Protein AF-A0A3A8Q9Z8-F1 (afdb_monomer_lite)

pLDDT: mean 90.7, std 16.86, range [32.66, 98.94]

Organism: NCBI:txid2316731

Radius of gyration: 25.06 Å; chains: 1; bounding box: 58×102×67 Å

Foldseek 3Di:
DDDDDDDDDDDDDDDDDPDDPDDDPPPLPPAQLLVLQVVLQVLLVVQPFPDRFAEEEELVQCCLPPRPHDQQVSCVVSPHAYEYDDDEDLVSLLSVVQSVHQEYEYLALVSNLVSQQQDDNPPPVHGNPQADPVSAGNNVRHQYEYALQNVLQFQGVFLQSVQNNVVSRGQEYEFEWDAALVLFTWTDQAQWDQQQFKQFLVRHGDPGIGGRNDHDLVRQQNTMFGGHDDPVRPNYHSDVVSRVLLVVLCVVVVRSDSRRTGTPLSSCVSCVVPNHAYEYEYDDHVNPHAGDQSNLVNVLCSCVVVVNLVRYAYEYCHPVSSSSNSNPPSSHHYYHYHHDRGDPVSD

Structure (mmCIF, N/CA/C/O backbone):
data_AF-A0A3A8Q9Z8-F1
#
_entry.id   AF-A0A3A8Q9Z8-F1
#
loop_
_atom_site.group_PDB
_atom_site.id
_atom_site.type_symbol
_atom_site.label_atom_id
_atom_site.label_alt_id
_atom_site.label_comp_id
_atom_site.label_asym_id
_atom_site.label_entity_id
_atom_site.label_seq_id
_atom_site.pdbx_PDB_ins_code
_atom_site.Cartn_x
_atom_site.Cartn_y
_atom_site.Cartn_z
_atom_site.occupancy
_atom_site.B_iso_or_equiv
_atom_site.auth_seq_id
_atom_site.auth_comp_id
_atom_site.auth_asym_id
_atom_site.auth_atom_id
_atom_site.pdbx_PDB_model_num
ATOM 1 N N . MET A 1 1 ? 31.561 -76.227 -46.585 1.00 34.59 1 MET A N 1
ATOM 2 C CA . MET A 1 1 ? 32.940 -75.919 -46.148 1.00 34.59 1 MET A CA 1
ATOM 3 C C . MET A 1 1 ? 33.360 -74.616 -46.814 1.00 34.59 1 MET A C 1
ATOM 5 O O . MET A 1 1 ? 33.104 -74.538 -48.011 1.00 34.59 1 MET A O 1
ATOM 9 N N . PRO A 1 2 ? 34.013 -73.646 -46.146 1.00 50.47 2 PRO A N 1
ATOM 10 C CA . PRO A 1 2 ? 34.139 -73.340 -44.701 1.00 50.47 2 PRO A CA 1
ATOM 11 C C . PRO A 1 2 ? 33.425 -71.991 -44.359 1.00 50.47 2 PRO A C 1
ATOM 13 O O . PRO A 1 2 ? 33.335 -71.120 -45.211 1.00 50.47 2 PRO A O 1
ATOM 16 N N . SER A 1 3 ? 32.654 -71.818 -43.276 1.00 34.78 3 SER A N 1
ATOM 17 C CA . SER A 1 3 ? 32.981 -71.623 -41.840 1.00 34.78 3 SER A CA 1
ATOM 18 C C . SER A 1 3 ? 33.618 -70.265 -41.455 1.00 34.78 3 SER A C 1
ATOM 20 O O . SER A 1 3 ? 34.825 -70.139 -41.602 1.00 34.78 3 SER A O 1
ATOM 22 N N . ALA A 1 4 ? 32.783 -69.360 -40.895 1.00 39.12 4 ALA A N 1
ATOM 23 C CA . ALA A 1 4 ? 32.952 -68.469 -39.709 1.00 39.12 4 ALA A CA 1
ATOM 24 C C . ALA A 1 4 ? 34.221 -67.562 -39.569 1.00 39.12 4 ALA A C 1
ATOM 26 O O . ALA A 1 4 ? 35.226 -67.858 -40.200 1.00 39.12 4 ALA A O 1
ATOM 27 N N . PRO A 1 5 ? 34.253 -66.502 -38.711 1.00 50.44 5 PRO A N 1
ATOM 28 C CA . PRO A 1 5 ? 33.322 -66.180 -37.620 1.00 50.44 5 PRO A CA 1
ATOM 29 C C . PRO A 1 5 ? 32.893 -64.701 -37.453 1.00 50.44 5 PRO A C 1
ATOM 31 O O . PRO A 1 5 ? 33.468 -63.757 -37.983 1.00 50.44 5 PRO A O 1
ATOM 34 N N . PHE A 1 6 ? 31.859 -64.546 -36.623 1.00 44.38 6 PHE A N 1
ATOM 35 C CA . PHE A 1 6 ? 31.464 -63.333 -35.907 1.00 44.38 6 PHE A CA 1
ATOM 36 C C . PHE A 1 6 ? 32.635 -62.739 -35.105 1.00 44.38 6 PHE A C 1
ATOM 38 O O . PHE A 1 6 ? 33.352 -63.463 -34.414 1.00 44.38 6 PHE A O 1
ATOM 45 N N . THR A 1 7 ? 32.768 -61.413 -35.093 1.00 38.81 7 THR A N 1
ATOM 46 C CA . THR A 1 7 ? 33.535 -60.697 -34.064 1.00 38.81 7 THR A CA 1
ATOM 47 C C . THR A 1 7 ? 32.728 -59.484 -33.619 1.00 38.81 7 THR A C 1
ATOM 49 O O . THR A 1 7 ? 32.513 -58.547 -34.382 1.00 38.81 7 THR A O 1
ATOM 52 N N . ALA A 1 8 ? 32.228 -59.542 -32.386 1.00 36.62 8 ALA A N 1
ATOM 53 C CA . ALA A 1 8 ? 31.610 -58.418 -31.703 1.00 36.62 8 ALA A CA 1
ATOM 54 C C . ALA A 1 8 ? 32.713 -57.438 -31.282 1.00 36.62 8 ALA A C 1
ATOM 56 O O . ALA A 1 8 ? 33.596 -57.796 -30.503 1.00 36.62 8 ALA A O 1
ATOM 57 N N . LEU A 1 9 ? 32.673 -56.213 -31.808 1.00 34.12 9 LEU A N 1
ATOM 58 C CA . LEU A 1 9 ? 33.578 -55.145 -31.399 1.00 34.12 9 LEU A CA 1
ATOM 59 C C . LEU A 1 9 ? 32.937 -54.379 -30.233 1.00 34.12 9 LEU A C 1
ATOM 61 O O . LEU A 1 9 ? 31.996 -53.609 -30.415 1.00 34.12 9 LEU A O 1
ATOM 65 N N . LEU A 1 10 ? 33.444 -54.624 -29.026 1.00 33.88 10 LEU A N 1
ATOM 66 C CA . LEU A 1 10 ? 33.179 -53.814 -27.841 1.00 33.88 10 LEU A CA 1
ATOM 67 C C . LEU A 1 10 ? 33.895 -52.465 -28.025 1.00 33.88 10 LEU A C 1
ATOM 69 O O . LEU A 1 10 ? 35.120 -52.397 -27.931 1.00 33.88 10 LEU A O 1
ATOM 73 N N . VAL A 1 11 ? 33.158 -51.389 -28.300 1.00 35.25 11 VAL A N 1
ATOM 74 C CA . VAL A 1 11 ? 33.716 -50.030 -28.262 1.00 35.25 11 VAL A CA 1
ATOM 75 C C . VAL A 1 11 ? 33.558 -49.497 -26.842 1.00 35.25 11 VAL A C 1
ATOM 77 O O . VAL A 1 11 ? 32.499 -49.011 -26.452 1.00 35.25 11 VAL A O 1
ATOM 80 N N . ALA A 1 12 ? 34.625 -49.619 -26.055 1.00 33.97 12 ALA A N 1
ATOM 81 C CA . ALA A 1 12 ? 34.783 -48.904 -24.798 1.00 33.97 12 ALA A CA 1
ATOM 82 C C . ALA A 1 12 ? 35.092 -47.428 -25.105 1.00 33.97 12 ALA A C 1
ATOM 84 O O . ALA A 1 12 ? 36.218 -47.071 -25.446 1.00 33.97 12 ALA A O 1
ATOM 85 N N . GLY A 1 13 ? 34.074 -46.570 -25.024 1.00 32.66 13 GLY A N 1
ATOM 86 C CA . GLY A 1 13 ? 34.238 -45.120 -25.070 1.00 32.66 13 GLY A CA 1
ATOM 87 C C . GLY A 1 13 ? 34.731 -44.593 -23.723 1.00 32.66 13 GLY A C 1
ATOM 88 O O . GLY A 1 13 ? 33.991 -44.599 -22.742 1.00 32.66 13 GLY A O 1
ATOM 89 N N . LEU A 1 14 ? 35.982 -44.136 -23.686 1.00 34.62 14 LEU A N 1
ATOM 90 C CA . LEU A 1 14 ? 36.575 -43.372 -22.589 1.00 34.62 14 LEU A CA 1
ATOM 91 C C . LEU A 1 14 ? 35.842 -42.029 -22.431 1.00 34.62 14 LEU A C 1
ATOM 93 O O . LEU A 1 14 ? 36.063 -41.098 -23.204 1.00 34.62 14 LEU A O 1
ATOM 97 N N . ALA A 1 15 ? 34.988 -41.915 -21.415 1.00 36.41 15 ALA A N 1
ATOM 98 C CA . ALA A 1 15 ? 34.495 -40.625 -20.948 1.00 36.41 15 ALA A CA 1
ATOM 99 C C . ALA A 1 15 ? 35.589 -39.958 -20.101 1.00 36.41 15 ALA A C 1
ATOM 101 O O . ALA A 1 15 ? 35.862 -40.356 -18.969 1.00 36.41 15 ALA A O 1
ATOM 102 N N . SER A 1 16 ? 36.236 -38.951 -20.683 1.00 33.72 16 SER A N 1
ATOM 103 C CA . SER A 1 16 ? 37.193 -38.082 -20.004 1.00 33.72 16 SER A CA 1
ATOM 104 C C . SER A 1 16 ? 36.455 -37.218 -18.977 1.00 33.72 16 SER A C 1
ATOM 106 O O . SER A 1 16 ? 35.801 -36.236 -19.325 1.00 33.72 16 SER A O 1
ATOM 108 N N . ALA A 1 17 ? 36.532 -37.601 -17.704 1.00 35.56 17 ALA A N 1
ATOM 109 C CA . ALA A 1 17 ? 36.022 -36.819 -16.588 1.00 35.56 17 ALA A CA 1
ATOM 110 C C . ALA A 1 17 ? 37.030 -35.718 -16.221 1.00 35.56 17 ALA A C 1
ATOM 112 O O . ALA A 1 17 ? 37.970 -35.940 -15.462 1.00 35.56 17 ALA A O 1
ATOM 113 N N . CYS A 1 18 ? 36.829 -34.508 -16.743 1.00 33.66 18 CYS A N 1
ATOM 114 C CA . CYS A 1 18 ? 37.416 -33.303 -16.161 1.00 33.66 18 CYS A CA 1
ATOM 115 C C . CYS A 1 18 ? 36.519 -32.834 -15.008 1.00 33.66 18 CYS A C 1
ATOM 117 O O . CYS A 1 18 ? 35.650 -31.984 -15.182 1.00 33.66 18 CYS A O 1
ATOM 119 N N . THR A 1 19 ? 36.708 -33.403 -13.819 1.00 34.91 19 THR A N 1
ATOM 120 C CA . THR A 1 19 ? 36.097 -32.903 -12.582 1.00 34.91 19 THR A CA 1
ATOM 121 C C . THR A 1 19 ? 36.972 -31.795 -11.997 1.00 34.91 19 THR A C 1
ATOM 123 O O . THR A 1 19 ? 37.891 -32.058 -11.224 1.00 34.91 19 THR A O 1
ATOM 126 N N . GLY A 1 20 ? 36.692 -30.543 -12.364 1.00 37.91 20 GLY A N 1
ATOM 127 C CA . GLY A 1 20 ? 36.981 -29.415 -11.471 1.00 37.91 20 GLY A CA 1
ATOM 128 C C . GLY A 1 20 ? 36.028 -29.460 -10.266 1.00 37.91 20 GLY A C 1
ATOM 129 O O . GLY A 1 20 ? 35.004 -30.146 -10.344 1.00 37.91 20 GLY A O 1
ATOM 130 N N . PRO A 1 21 ? 36.307 -28.760 -9.152 1.00 35.91 21 PRO A N 1
ATOM 131 C CA . PRO A 1 21 ? 35.414 -28.736 -8.001 1.00 35.91 21 PRO A CA 1
ATOM 132 C C . PRO A 1 21 ? 34.193 -27.870 -8.340 1.00 35.91 21 PRO A C 1
ATOM 134 O O . PRO A 1 21 ? 34.088 -26.707 -7.957 1.00 35.91 21 PRO A O 1
ATOM 137 N N . GLY A 1 22 ? 33.268 -28.434 -9.113 1.00 37.31 22 GLY A N 1
ATOM 138 C CA . GLY A 1 22 ? 31.933 -27.899 -9.293 1.00 37.31 22 GLY A CA 1
ATOM 139 C C . GLY A 1 22 ? 31.199 -28.038 -7.971 1.00 37.31 22 GLY A C 1
ATOM 140 O O . GLY A 1 22 ? 30.901 -29.146 -7.528 1.00 37.31 22 GLY A O 1
ATOM 141 N N . ARG A 1 23 ? 30.941 -26.907 -7.315 1.00 43.38 23 ARG A N 1
ATOM 142 C CA . ARG A 1 23 ? 30.043 -26.823 -6.163 1.00 43.38 23 ARG A CA 1
ATOM 143 C C . ARG A 1 23 ? 28.727 -27.505 -6.550 1.00 43.38 23 ARG A C 1
ATOM 145 O O . ARG A 1 23 ? 28.064 -27.059 -7.484 1.00 43.38 23 ARG A O 1
ATOM 152 N N . ALA A 1 24 ? 28.381 -28.597 -5.866 1.00 36.91 24 ALA A N 1
ATOM 153 C CA . ALA A 1 24 ? 27.104 -29.276 -6.061 1.00 36.91 24 ALA A CA 1
ATOM 154 C C . ALA A 1 24 ? 25.956 -28.254 -5.942 1.00 36.91 24 ALA A C 1
ATOM 156 O O . ALA A 1 24 ? 26.065 -27.343 -5.111 1.00 36.91 24 ALA A O 1
ATOM 157 N N . PRO A 1 25 ? 24.871 -28.371 -6.732 1.00 40.69 25 PRO A N 1
ATOM 158 C CA . PRO A 1 25 ? 23.706 -27.518 -6.552 1.00 40.69 25 PRO A CA 1
ATOM 159 C C . PRO A 1 25 ? 23.204 -27.715 -5.120 1.00 40.69 25 PRO A C 1
ATOM 161 O O . PRO A 1 25 ? 22.750 -28.794 -4.740 1.00 40.69 25 PRO A O 1
ATOM 164 N N . SER A 1 26 ? 23.381 -26.691 -4.286 1.00 41.31 26 SER A N 1
ATOM 165 C CA . SER A 1 26 ? 22.927 -26.714 -2.902 1.00 41.31 26 SER A CA 1
ATOM 166 C C . SER A 1 26 ? 21.413 -26.864 -2.912 1.00 41.31 26 SER A C 1
ATOM 168 O O . SER A 1 26 ? 20.720 -26.019 -3.473 1.00 41.31 26 SER A O 1
ATOM 170 N N . THR A 1 27 ? 20.903 -27.936 -2.311 1.00 41.50 27 THR A N 1
ATOM 171 C CA . THR A 1 27 ? 19.463 -28.153 -2.147 1.00 41.50 27 THR A CA 1
ATOM 172 C C . THR A 1 27 ? 18.793 -26.931 -1.499 1.00 41.50 27 THR A C 1
ATOM 174 O O . THR A 1 27 ? 19.402 -26.359 -0.591 1.00 41.50 27 THR A O 1
ATOM 177 N N . PRO A 1 28 ? 17.530 -26.600 -1.835 1.00 52.28 28 PRO A N 1
ATOM 178 C CA . PRO A 1 28 ? 16.773 -25.467 -1.272 1.00 52.28 28 PRO A CA 1
ATOM 179 C C . PRO A 1 28 ? 16.683 -25.390 0.270 1.00 52.28 28 PRO A C 1
ATOM 181 O O . PRO A 1 28 ? 16.216 -24.401 0.816 1.00 52.28 28 PRO A O 1
ATOM 184 N N . ARG A 1 29 ? 17.125 -26.422 1.003 1.00 56.22 29 ARG A N 1
ATOM 185 C CA . ARG A 1 29 ? 16.907 -26.592 2.450 1.00 56.22 29 ARG A CA 1
ATOM 186 C C . ARG A 1 29 ? 17.795 -25.743 3.367 1.00 56.22 29 ARG A C 1
ATOM 188 O O . ARG A 1 29 ? 17.493 -25.659 4.555 1.00 56.22 29 ARG A O 1
ATOM 195 N N . THR A 1 30 ? 18.876 -25.125 2.883 1.00 72.75 30 THR A N 1
ATOM 196 C CA . THR A 1 30 ? 19.813 -24.396 3.766 1.00 72.75 30 THR A CA 1
ATOM 197 C C . THR A 1 30 ? 19.562 -22.894 3.866 1.00 72.75 30 THR A C 1
ATOM 199 O O . THR A 1 30 ? 20.102 -22.283 4.783 1.00 72.75 30 THR A O 1
ATOM 202 N N . ASP A 1 31 ? 18.742 -22.301 2.999 1.00 87.12 31 ASP A N 1
ATOM 203 C CA . ASP A 1 31 ? 18.453 -20.863 3.029 1.00 87.12 31 ASP A CA 1
ATOM 204 C C . ASP A 1 31 ? 17.374 -20.536 4.085 1.00 87.12 31 ASP A C 1
ATOM 206 O O . ASP A 1 31 ? 16.246 -21.025 3.952 1.00 87.12 31 ASP A O 1
ATOM 210 N N . PRO A 1 32 ? 17.682 -19.752 5.138 1.00 89.62 32 PRO A N 1
ATOM 211 C CA . PRO A 1 32 ? 16.708 -19.415 6.178 1.00 89.62 32 PRO A CA 1
ATOM 212 C C . PRO A 1 32 ? 15.467 -18.697 5.640 1.00 89.62 32 PRO A C 1
ATOM 214 O O . PRO A 1 32 ? 14.364 -18.941 6.123 1.00 89.62 32 PRO A O 1
ATOM 217 N N . THR A 1 33 ? 15.619 -17.871 4.602 1.00 92.31 33 THR A N 1
ATOM 218 C CA . THR A 1 33 ? 14.501 -17.132 4.000 1.00 92.31 33 THR A CA 1
ATOM 219 C C . THR A 1 33 ? 13.541 -18.087 3.304 1.00 92.31 33 THR A C 1
ATOM 221 O O . THR A 1 33 ? 12.328 -17.999 3.486 1.00 92.31 33 THR A O 1
ATOM 224 N N . VAL A 1 34 ? 14.077 -19.041 2.534 1.00 93.56 34 VAL A N 1
ATOM 225 C CA . VAL A 1 34 ? 13.262 -20.069 1.868 1.00 93.56 34 VAL A CA 1
ATOM 226 C C . VAL A 1 34 ? 12.538 -20.926 2.904 1.00 93.56 34 VAL A C 1
ATOM 228 O O . VAL A 1 34 ? 11.339 -21.154 2.761 1.00 93.56 34 VAL A O 1
ATOM 231 N N . ARG A 1 35 ? 13.230 -21.345 3.976 1.00 93.25 35 ARG A N 1
ATOM 232 C CA . ARG A 1 35 ? 12.612 -22.114 5.069 1.00 93.25 35 ARG A CA 1
ATOM 233 C C . ARG A 1 35 ? 11.477 -21.347 5.740 1.00 93.25 35 ARG A C 1
ATOM 235 O O . ARG A 1 35 ? 10.410 -21.921 5.936 1.00 93.25 35 ARG A O 1
ATOM 242 N N . LEU A 1 36 ? 11.681 -20.065 6.047 1.00 93.94 36 LEU A N 1
ATOM 243 C CA . LEU A 1 36 ? 10.646 -19.219 6.639 1.00 93.94 36 LEU A CA 1
ATOM 244 C C . LEU A 1 36 ? 9.419 -19.166 5.730 1.00 93.94 36 LEU A C 1
ATOM 246 O O . LEU A 1 36 ? 8.306 -19.466 6.160 1.00 93.94 36 LEU A O 1
ATOM 250 N N . MET A 1 37 ? 9.619 -18.853 4.452 1.00 96.25 37 MET A N 1
ATOM 251 C CA . MET A 1 37 ? 8.515 -18.751 3.501 1.00 96.25 37 MET A CA 1
ATOM 252 C C . MET A 1 37 ? 7.816 -20.099 3.268 1.00 96.25 37 MET A C 1
ATOM 254 O O . MET A 1 37 ? 6.590 -20.143 3.126 1.00 96.25 37 MET A O 1
ATOM 258 N N . ASP A 1 38 ? 8.549 -21.216 3.294 1.00 95.81 38 ASP A N 1
ATOM 259 C CA . ASP A 1 38 ? 7.977 -22.565 3.268 1.00 95.81 38 ASP A CA 1
ATOM 260 C C . ASP A 1 38 ? 7.091 -22.840 4.486 1.00 95.81 38 ASP A C 1
ATOM 262 O O . ASP A 1 38 ? 5.979 -23.345 4.312 1.00 95.81 38 ASP A O 1
ATOM 266 N N . THR A 1 39 ? 7.526 -22.453 5.690 1.00 95.12 39 THR A N 1
ATOM 267 C CA . THR A 1 39 ? 6.725 -22.542 6.922 1.00 95.12 39 THR A CA 1
ATOM 268 C C . THR A 1 39 ? 5.453 -21.701 6.817 1.00 95.12 39 THR A C 1
ATOM 270 O O . THR A 1 39 ? 4.355 -22.208 7.070 1.00 95.12 39 THR A O 1
ATOM 273 N N . VAL A 1 40 ? 5.563 -20.445 6.367 1.00 96.00 40 VAL A N 1
ATOM 274 C CA . VAL A 1 40 ? 4.414 -19.539 6.181 1.00 96.00 40 VAL A CA 1
ATOM 275 C C . VAL A 1 40 ? 3.414 -20.125 5.176 1.00 96.00 40 VAL A C 1
ATOM 277 O O . VAL A 1 40 ? 2.204 -20.120 5.415 1.00 96.00 40 VAL A O 1
ATOM 280 N N . ARG A 1 41 ? 3.892 -20.696 4.064 1.00 97.31 41 ARG A N 1
ATOM 281 C CA . ARG A 1 41 ? 3.042 -21.356 3.061 1.00 97.31 41 ARG A CA 1
ATOM 282 C C . ARG A 1 41 ? 2.412 -22.649 3.572 1.00 97.31 41 ARG A C 1
ATOM 284 O O . ARG A 1 41 ? 1.247 -22.909 3.269 1.00 97.31 41 ARG A O 1
ATOM 291 N N . ALA A 1 42 ? 3.155 -23.467 4.312 1.00 97.06 42 ALA A N 1
ATOM 292 C CA . ALA A 1 42 ? 2.638 -24.700 4.899 1.00 97.06 42 ALA A CA 1
ATOM 293 C C . ALA A 1 42 ? 1.500 -24.398 5.881 1.00 97.06 42 ALA A C 1
ATOM 295 O O . ALA A 1 42 ? 0.447 -25.035 5.807 1.00 97.06 42 ALA A O 1
ATOM 296 N N . HIS A 1 43 ? 1.667 -23.374 6.723 1.00 97.69 43 HIS A N 1
ATOM 297 C CA . HIS A 1 43 ? 0.620 -22.908 7.627 1.00 97.69 43 HIS A CA 1
ATOM 298 C C . HIS A 1 43 ? -0.625 -22.424 6.866 1.00 97.69 43 HIS A C 1
ATOM 300 O O . HIS A 1 43 ? -1.737 -22.843 7.194 1.00 97.69 43 HIS A O 1
ATOM 306 N N . ALA A 1 44 ? -0.457 -21.617 5.812 1.00 97.50 44 ALA A N 1
ATOM 307 C CA . ALA A 1 44 ? -1.569 -21.156 4.976 1.00 97.50 44 ALA A CA 1
ATOM 308 C C . ALA A 1 44 ? -2.348 -22.324 4.338 1.00 97.50 44 ALA A C 1
ATOM 310 O O . ALA A 1 44 ? -3.579 -22.364 4.397 1.00 97.50 44 ALA A O 1
ATOM 311 N N . ARG A 1 45 ? -1.641 -23.312 3.771 1.00 97.75 45 ARG A N 1
ATOM 312 C CA . ARG A 1 45 ? -2.252 -24.505 3.156 1.00 97.75 45 ARG A CA 1
ATOM 313 C C . ARG A 1 45 ? -2.979 -25.380 4.171 1.00 97.75 45 ARG A C 1
ATOM 315 O O . ARG A 1 45 ? -4.066 -25.865 3.872 1.00 97.75 45 ARG A O 1
ATOM 322 N N . ALA A 1 46 ? -2.419 -25.547 5.370 1.00 98.19 46 ALA A N 1
ATOM 323 C CA . ALA A 1 46 ? -3.056 -26.300 6.451 1.00 98.19 46 ALA A CA 1
ATOM 324 C C . ALA A 1 46 ? -4.409 -25.699 6.881 1.00 98.19 46 ALA A C 1
ATOM 326 O O . ALA A 1 46 ? -5.263 -26.424 7.384 1.00 98.19 46 ALA A O 1
ATOM 327 N N . HIS A 1 47 ? -4.624 -24.404 6.631 1.00 97.94 47 HIS A N 1
ATOM 328 C CA . HIS A 1 47 ? -5.882 -23.703 6.895 1.00 97.94 47 HIS A CA 1
ATOM 329 C C . HIS A 1 47 ? -6.753 -23.508 5.641 1.00 97.94 47 HIS A C 1
ATOM 331 O O . HIS A 1 47 ? -7.759 -22.808 5.694 1.00 97.94 47 HIS A O 1
ATOM 337 N N . GLY A 1 48 ? -6.413 -24.145 4.516 1.00 96.62 48 GLY A N 1
ATOM 338 C CA . GLY A 1 48 ? -7.242 -24.154 3.306 1.00 96.62 48 GLY A CA 1
ATOM 339 C C . GLY A 1 48 ? -6.942 -23.044 2.299 1.00 96.62 48 GLY A C 1
ATOM 340 O O . GLY A 1 48 ? -7.695 -22.882 1.339 1.00 96.62 48 GLY A O 1
ATOM 341 N N . SER A 1 49 ? -5.849 -22.291 2.466 1.00 96.19 49 SER A N 1
ATOM 342 C CA . SER A 1 49 ? -5.431 -21.326 1.450 1.00 96.19 49 SER A CA 1
ATOM 343 C C . SER A 1 49 ? -4.857 -22.023 0.215 1.00 96.19 49 SER A C 1
ATOM 345 O O . SER A 1 49 ? -3.999 -22.903 0.313 1.00 96.19 49 SER A O 1
ATOM 347 N N . THR A 1 50 ? -5.287 -21.583 -0.966 1.00 94.00 50 THR A N 1
ATOM 348 C CA . THR A 1 50 ? -4.722 -21.993 -2.263 1.00 94.00 50 THR A CA 1
ATOM 349 C C . THR A 1 50 ? -3.693 -20.997 -2.798 1.00 94.00 50 THR A C 1
ATOM 351 O O . THR A 1 50 ? -3.039 -21.266 -3.805 1.00 94.00 50 THR A O 1
ATOM 354 N N . LYS A 1 51 ? -3.534 -19.847 -2.134 1.00 94.94 51 LYS A N 1
ATOM 355 C CA . LYS A 1 51 ? -2.674 -18.749 -2.576 1.00 94.94 51 LYS A CA 1
ATOM 356 C C . LYS A 1 51 ? -1.312 -18.853 -1.894 1.00 94.94 51 LYS A C 1
ATOM 358 O O . LYS A 1 51 ? -1.234 -18.904 -0.670 1.00 94.94 51 LYS A O 1
ATOM 363 N N . SER A 1 52 ? -0.233 -18.871 -2.675 1.00 94.44 52 SER A N 1
ATOM 364 C CA . SER A 1 52 ? 1.125 -18.813 -2.119 1.00 94.44 52 SER A CA 1
ATOM 365 C C . SER A 1 52 ? 1.373 -17.443 -1.476 1.00 94.44 52 SER A C 1
ATOM 367 O O . SER A 1 52 ? 1.139 -16.435 -2.146 1.00 94.44 52 SER A O 1
ATOM 369 N N . PRO A 1 53 ? 1.845 -17.384 -0.218 1.00 97.62 53 PRO A N 1
ATOM 370 C CA . PRO A 1 53 ? 2.311 -16.145 0.396 1.00 97.62 53 PRO A CA 1
ATOM 371 C C . PRO A 1 53 ? 3.433 -15.483 -0.412 1.00 97.62 53 PRO A C 1
ATOM 373 O O . PRO A 1 53 ? 4.204 -16.170 -1.081 1.00 97.62 53 PRO A O 1
ATOM 376 N N . VAL A 1 54 ? 3.526 -14.157 -0.333 1.00 98.50 54 VAL A N 1
ATOM 377 C CA . VAL A 1 54 ? 4.558 -13.360 -1.020 1.00 98.50 54 VAL A CA 1
ATOM 378 C C . VAL A 1 54 ? 5.675 -13.016 -0.037 1.00 98.50 54 VAL A C 1
ATOM 380 O O . VAL A 1 54 ? 5.397 -12.619 1.094 1.00 98.50 54 VAL A O 1
ATOM 383 N N . CYS A 1 55 ? 6.928 -13.156 -0.464 1.00 98.25 55 CYS A N 1
ATOM 384 C CA . CYS A 1 55 ? 8.090 -12.645 0.256 1.00 98.25 55 CYS A CA 1
ATOM 385 C C . CYS A 1 55 ? 8.290 -11.177 -0.134 1.00 98.25 55 CYS A C 1
ATOM 387 O O . CYS A 1 55 ? 8.428 -10.876 -1.319 1.00 98.25 55 CYS A O 1
ATOM 389 N N . SER A 1 56 ? 8.290 -10.257 0.829 1.00 98.50 56 SER A N 1
ATOM 390 C CA . SER A 1 56 ? 8.412 -8.828 0.538 1.00 98.50 56 SER A CA 1
ATOM 391 C C . SER A 1 56 ? 9.564 -8.176 1.304 1.00 98.50 56 SER A C 1
ATOM 393 O O . SER A 1 56 ? 9.377 -7.630 2.392 1.00 98.50 56 SER A O 1
ATOM 395 N N . PRO A 1 57 ? 10.796 -8.270 0.780 1.00 97.38 57 PRO A N 1
ATOM 396 C CA . PRO A 1 57 ? 11.972 -7.722 1.438 1.00 97.38 57 PRO A CA 1
ATOM 397 C C . PRO A 1 57 ? 12.189 -6.239 1.155 1.00 97.38 57 PRO A C 1
ATOM 399 O O . PRO A 1 57 ? 11.836 -5.733 0.085 1.00 97.38 57 PRO A O 1
ATOM 402 N N . SER A 1 58 ? 12.858 -5.574 2.096 1.00 96.12 58 SER A N 1
ATOM 403 C CA . SER A 1 58 ? 13.449 -4.271 1.838 1.00 96.12 58 SER A CA 1
ATOM 404 C C . SER A 1 58 ? 14.552 -4.392 0.773 1.00 96.12 58 SER A C 1
ATOM 406 O O . SER A 1 58 ? 15.221 -5.427 0.657 1.00 96.12 58 SER A O 1
ATOM 408 N N . VAL A 1 59 ? 14.756 -3.352 -0.033 1.00 94.12 59 VAL A N 1
ATOM 409 C CA . VAL A 1 59 ? 15.747 -3.355 -1.122 1.00 94.12 59 VAL A CA 1
ATOM 410 C C . VAL A 1 59 ? 17.174 -3.575 -0.615 1.00 94.12 59 VAL A C 1
ATOM 412 O O . VAL A 1 59 ? 17.994 -4.187 -1.302 1.00 94.12 59 VAL A O 1
ATOM 415 N N . GLU A 1 60 ? 17.458 -3.148 0.614 1.00 91.56 60 GLU A N 1
ATOM 416 C CA . GLU A 1 60 ? 18.740 -3.334 1.289 1.00 91.56 60 GLU A CA 1
ATOM 417 C C . GLU A 1 60 ? 19.084 -4.818 1.466 1.00 91.56 60 GLU A C 1
ATOM 419 O O . GLU A 1 60 ? 20.253 -5.193 1.368 1.00 91.56 60 GLU A O 1
ATOM 424 N N . LEU A 1 61 ? 18.080 -5.683 1.652 1.00 91.62 61 LEU A N 1
ATOM 425 C CA . LEU A 1 61 ? 18.291 -7.119 1.848 1.00 91.62 61 LEU A CA 1
ATOM 426 C C . LEU A 1 61 ? 18.677 -7.855 0.572 1.00 91.62 61 LEU A C 1
ATOM 428 O O . LEU A 1 61 ? 19.144 -8.988 0.654 1.00 91.62 61 LEU A O 1
ATOM 432 N N . LEU A 1 62 ? 18.490 -7.256 -0.604 1.00 87.62 62 LEU A N 1
ATOM 433 C CA . LEU A 1 62 ? 18.853 -7.900 -1.861 1.00 87.62 62 LEU A CA 1
ATOM 434 C C . LEU A 1 62 ? 20.340 -7.737 -2.190 1.00 87.62 62 LEU A C 1
ATOM 436 O O . LEU A 1 62 ? 20.799 -8.436 -3.088 1.00 87.62 62 LEU A O 1
ATOM 440 N N . ASP A 1 63 ? 21.079 -6.840 -1.521 1.00 72.56 63 ASP A N 1
ATOM 441 C CA . ASP A 1 63 ? 22.479 -6.481 -1.813 1.00 72.56 63 ASP A CA 1
ATOM 442 C C . ASP A 1 63 ? 22.810 -6.551 -3.320 1.00 72.56 63 ASP A C 1
ATOM 444 O O . ASP A 1 63 ? 23.290 -7.553 -3.872 1.00 72.56 63 ASP A O 1
ATOM 448 N N . LEU A 1 64 ? 22.467 -5.470 -4.020 1.00 62.88 64 LEU A N 1
ATOM 449 C CA . LEU A 1 64 ? 22.660 -5.326 -5.466 1.00 62.88 64 LEU A CA 1
ATOM 450 C C . LEU A 1 64 ? 24.136 -5.267 -5.882 1.00 62.88 64 LEU A C 1
ATOM 452 O O . LEU A 1 64 ? 24.408 -5.365 -7.076 1.00 62.88 64 LEU A O 1
ATOM 456 N N . LYS A 1 65 ? 25.072 -5.124 -4.933 1.00 60.16 65 LYS A N 1
ATOM 457 C CA . LYS A 1 65 ? 26.497 -4.933 -5.221 1.00 60.16 65 LYS A CA 1
ATOM 458 C C . LYS A 1 65 ? 27.288 -6.233 -5.102 1.00 60.16 65 LYS A C 1
ATOM 460 O O . LYS A 1 65 ? 27.963 -6.586 -6.065 1.00 60.16 65 LYS A O 1
ATOM 465 N N . ASP A 1 66 ? 27.130 -6.985 -4.009 1.00 59.47 66 ASP A N 1
ATOM 466 C CA . ASP A 1 66 ? 27.998 -8.143 -3.726 1.00 59.47 66 ASP A CA 1
ATOM 467 C C . ASP A 1 66 ? 27.276 -9.504 -3.759 1.00 59.47 66 ASP A C 1
ATOM 469 O O . ASP A 1 66 ? 27.899 -10.549 -3.556 1.00 59.47 66 ASP A O 1
ATOM 473 N N . ARG A 1 67 ? 25.973 -9.529 -4.091 1.00 60.91 67 ARG A N 1
ATOM 474 C CA . ARG A 1 67 ? 25.137 -10.749 -4.179 1.00 60.91 67 ARG A CA 1
ATOM 475 C C . ARG A 1 67 ? 25.151 -11.602 -2.900 1.00 60.91 67 ARG A C 1
ATOM 477 O O . ARG A 1 67 ? 24.914 -12.808 -2.982 1.00 60.91 67 ARG A O 1
ATOM 484 N N . GLN A 1 68 ? 25.417 -10.999 -1.742 1.00 66.94 68 GLN A N 1
ATOM 485 C CA . GLN A 1 68 ? 25.375 -11.693 -0.448 1.00 66.94 68 GLN A CA 1
ATOM 486 C C . GLN A 1 68 ? 24.006 -11.596 0.235 1.00 66.94 68 GLN A C 1
ATOM 488 O O . GLN A 1 68 ? 23.775 -12.242 1.255 1.00 66.94 68 GLN A O 1
ATOM 493 N N . GLY A 1 69 ? 23.102 -10.803 -0.338 1.00 81.06 69 GLY A N 1
ATOM 494 C CA . GLY A 1 69 ? 21.719 -10.675 0.092 1.00 81.06 69 GLY A CA 1
ATOM 495 C C . GLY A 1 69 ? 20.825 -11.829 -0.361 1.00 81.06 69 GLY A C 1
ATOM 496 O O . GLY A 1 69 ? 21.269 -12.853 -0.882 1.00 81.06 69 GLY A O 1
ATOM 497 N N . LEU A 1 70 ? 19.528 -11.632 -0.167 1.00 88.19 70 LEU A N 1
ATOM 498 C CA . LEU A 1 70 ? 18.464 -12.556 -0.527 1.00 88.19 70 LEU A CA 1
ATOM 499 C C . LEU A 1 70 ? 18.522 -12.940 -2.018 1.00 88.19 70 LEU A C 1
ATOM 501 O O . LEU A 1 70 ? 18.590 -12.090 -2.910 1.00 88.19 70 LEU A O 1
ATOM 505 N N . ASP A 1 71 ? 18.483 -14.246 -2.286 1.00 89.44 71 ASP A N 1
ATOM 506 C CA . ASP A 1 71 ? 18.557 -14.805 -3.637 1.00 89.44 71 ASP A CA 1
ATOM 507 C C . ASP A 1 71 ? 17.151 -15.000 -4.222 1.00 89.44 71 ASP A C 1
ATOM 509 O O . ASP A 1 71 ? 16.442 -15.957 -3.896 1.00 89.44 71 ASP A O 1
ATOM 513 N N . VAL A 1 72 ? 16.759 -14.085 -5.113 1.00 93.56 72 VAL A N 1
ATOM 514 C CA . VAL A 1 72 ? 15.454 -14.096 -5.797 1.00 93.56 72 VAL A CA 1
ATOM 515 C C . VAL A 1 72 ? 15.208 -15.428 -6.513 1.00 93.56 72 VAL A C 1
ATOM 517 O O . VAL A 1 72 ? 14.120 -15.989 -6.401 1.00 93.56 72 VAL A O 1
ATOM 520 N N . ARG A 1 73 ? 16.231 -16.000 -7.169 1.00 92.44 73 ARG A N 1
ATOM 521 C CA . ARG A 1 73 ? 16.079 -17.260 -7.916 1.00 92.44 73 ARG A CA 1
ATOM 522 C C . ARG A 1 73 ? 15.760 -18.425 -6.991 1.00 92.44 73 ARG A C 1
ATOM 524 O O . ARG A 1 73 ? 14.930 -19.254 -7.332 1.00 92.44 73 ARG A O 1
ATOM 531 N N . ARG A 1 74 ? 16.360 -18.474 -5.799 1.00 92.38 74 ARG A N 1
ATOM 532 C CA . ARG A 1 74 ? 16.059 -19.535 -4.824 1.00 92.38 74 ARG A CA 1
ATOM 533 C C . ARG A 1 74 ? 14.632 -19.461 -4.301 1.00 92.38 74 ARG A C 1
ATOM 535 O O . ARG A 1 74 ? 14.013 -20.501 -4.094 1.00 92.38 74 ARG A O 1
ATOM 542 N N . LEU A 1 75 ? 14.109 -18.255 -4.076 1.00 95.06 75 LEU A N 1
ATOM 543 C CA . LEU A 1 75 ? 12.710 -18.077 -3.682 1.00 95.06 75 LEU A CA 1
ATOM 544 C C . LEU A 1 75 ? 11.763 -18.498 -4.808 1.00 95.06 75 LEU A C 1
ATOM 546 O O . LEU A 1 75 ? 10.787 -19.198 -4.541 1.00 95.06 75 LEU A O 1
ATOM 550 N N . HIS A 1 76 ? 12.093 -18.168 -6.058 1.00 96.00 76 HIS A N 1
ATOM 551 C CA . HIS A 1 76 ? 11.352 -18.621 -7.237 1.00 96.00 76 HIS A CA 1
ATOM 552 C C . HIS A 1 76 ? 11.378 -20.136 -7.422 1.00 96.00 76 HIS A C 1
ATOM 554 O O . HIS A 1 76 ? 10.317 -20.732 -7.591 1.00 96.00 76 HIS A O 1
ATOM 560 N N . ASP A 1 77 ? 12.546 -20.771 -7.307 1.00 95.31 77 ASP A N 1
ATOM 561 C CA . ASP A 1 77 ? 12.697 -22.232 -7.359 1.00 95.31 77 ASP A CA 1
ATOM 562 C C . ASP A 1 77 ? 11.870 -22.919 -6.258 1.00 95.31 77 ASP A C 1
ATOM 564 O O . ASP A 1 77 ? 11.364 -24.030 -6.435 1.00 95.31 77 ASP A O 1
ATOM 568 N N . ALA A 1 78 ? 11.692 -22.243 -5.119 1.00 94.62 78 ALA A N 1
ATOM 569 C CA . ALA A 1 78 ? 10.828 -22.678 -4.032 1.00 94.62 78 ALA A CA 1
ATOM 570 C C . ALA A 1 78 ? 9.351 -22.281 -4.215 1.00 94.62 78 ALA A C 1
ATOM 572 O O . ALA A 1 78 ? 8.520 -22.705 -3.412 1.00 94.62 78 ALA A O 1
ATOM 573 N N . GLY A 1 79 ? 8.980 -21.514 -5.243 1.00 95.06 79 GLY A N 1
ATOM 574 C CA . GLY A 1 79 ? 7.606 -21.107 -5.558 1.00 95.06 79 GLY A CA 1
ATOM 575 C C . GLY A 1 79 ? 7.068 -19.927 -4.739 1.00 95.06 79 GLY A C 1
ATOM 576 O O . GLY A 1 79 ? 5.863 -19.878 -4.470 1.00 95.06 79 GLY A O 1
ATOM 577 N N . HIS A 1 80 ? 7.944 -19.025 -4.294 1.00 96.06 80 HIS A N 1
ATOM 578 C CA . HIS A 1 80 ? 7.600 -17.814 -3.542 1.00 96.06 80 HIS A CA 1
ATOM 579 C C . HIS A 1 80 ? 7.836 -16.562 -4.398 1.00 96.06 80 HIS A C 1
ATOM 581 O O . HIS A 1 80 ? 8.986 -16.302 -4.755 1.00 96.06 80 HIS A O 1
ATOM 587 N N . PRO A 1 81 ? 6.789 -15.775 -4.710 1.00 97.75 81 PRO A N 1
ATOM 588 C CA . PRO A 1 81 ? 6.952 -14.480 -5.364 1.00 97.75 81 PRO A CA 1
ATOM 589 C C . PRO A 1 81 ? 7.710 -13.490 -4.472 1.00 97.75 81 PRO A C 1
ATOM 591 O O . PRO A 1 81 ? 7.582 -13.543 -3.243 1.00 97.75 81 PRO A O 1
ATOM 594 N N . VAL A 1 82 ? 8.447 -12.567 -5.088 1.00 98.38 82 VAL A N 1
ATOM 595 C CA . VAL A 1 82 ? 9.281 -11.554 -4.433 1.00 98.38 82 VAL A CA 1
ATOM 596 C C . VAL A 1 82 ? 8.859 -10.150 -4.862 1.00 98.38 82 VAL A C 1
ATOM 598 O O . VAL A 1 82 ? 9.058 -9.764 -6.012 1.00 98.38 82 VAL A O 1
ATOM 601 N N . VAL A 1 83 ? 8.325 -9.361 -3.926 1.00 98.69 83 VAL A N 1
ATOM 602 C CA . VAL A 1 83 ? 7.917 -7.962 -4.161 1.00 98.69 83 VAL A CA 1
ATOM 603 C C . VAL A 1 83 ? 8.730 -7.029 -3.266 1.00 98.69 83 VAL A C 1
ATOM 605 O O . VAL A 1 83 ? 8.609 -7.086 -2.048 1.00 98.69 83 VAL A O 1
ATOM 608 N N . VAL A 1 84 ? 9.565 -6.169 -3.844 1.00 98.50 84 VAL A N 1
ATOM 609 C CA . VAL A 1 84 ? 10.585 -5.406 -3.097 1.00 98.50 84 VAL A CA 1
ATOM 610 C C . VAL A 1 84 ? 10.100 -4.005 -2.733 1.00 98.50 84 VAL A C 1
ATOM 612 O O . VAL A 1 84 ? 9.521 -3.315 -3.570 1.00 98.50 84 VAL A O 1
ATOM 615 N N . TRP A 1 85 ? 10.390 -3.544 -1.516 1.00 97.75 85 TRP A N 1
ATOM 616 C CA . TRP A 1 85 ? 1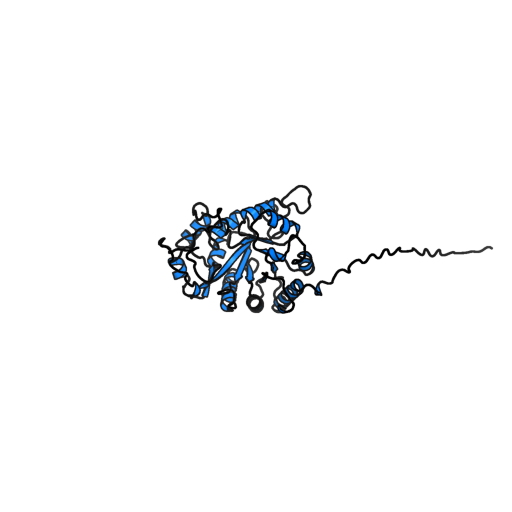0.045 -2.197 -1.041 1.00 97.75 85 TRP A CA 1
ATOM 617 C C . TRP A 1 85 ? 11.243 -1.476 -0.400 1.00 97.75 85 TRP A C 1
ATOM 619 O O . TRP A 1 85 ? 12.265 -2.082 -0.122 1.00 97.75 85 TRP A O 1
ATOM 629 N N . THR A 1 86 ? 11.213 -0.169 -0.160 1.00 96.81 86 THR A N 1
ATOM 630 C CA . THR A 1 86 ? 10.564 0.829 -1.020 1.00 96.81 86 THR A CA 1
ATOM 631 C C . THR A 1 86 ? 11.640 1.383 -1.949 1.00 96.81 86 THR A C 1
ATOM 633 O O . THR A 1 86 ? 12.687 1.826 -1.483 1.00 96.81 86 THR A O 1
ATOM 636 N N . VAL A 1 87 ? 11.398 1.386 -3.259 1.00 98.06 87 VAL A N 1
ATOM 637 C CA . VAL A 1 87 ? 12.412 1.769 -4.256 1.00 98.06 87 VAL A CA 1
ATOM 638 C C . VAL A 1 87 ? 11.971 3.033 -4.969 1.00 98.06 87 VAL A C 1
ATOM 640 O O . VAL A 1 87 ? 10.872 3.076 -5.513 1.00 98.06 87 VAL A O 1
ATOM 643 N N . ASN A 1 88 ? 12.815 4.065 -4.982 1.00 97.81 88 ASN A N 1
ATOM 644 C CA . ASN A 1 88 ? 12.415 5.416 -5.397 1.00 97.81 88 ASN A CA 1
ATOM 645 C C . ASN A 1 88 ? 13.321 6.052 -6.459 1.00 97.81 88 ASN A C 1
ATOM 647 O O . ASN A 1 88 ? 13.131 7.219 -6.792 1.00 97.81 88 ASN A O 1
ATOM 651 N N . ASP A 1 89 ? 14.288 5.307 -6.992 1.00 97.50 89 ASP A N 1
ATOM 652 C CA . ASP A 1 89 ? 15.185 5.764 -8.049 1.00 97.50 89 ASP A CA 1
ATOM 653 C C . ASP A 1 89 ? 15.227 4.778 -9.223 1.00 97.50 89 ASP A C 1
ATOM 655 O O . ASP A 1 89 ? 15.185 3.556 -9.063 1.00 97.50 89 ASP A O 1
ATOM 659 N N . LEU A 1 90 ? 15.319 5.340 -10.429 1.00 97.44 90 LEU A N 1
ATOM 660 C CA . LEU A 1 90 ? 15.269 4.595 -11.683 1.00 97.44 90 LEU A CA 1
ATOM 661 C C . LEU A 1 90 ? 16.415 3.569 -11.843 1.00 97.44 90 LEU A C 1
ATOM 663 O O . LEU A 1 90 ? 16.135 2.458 -12.302 1.00 97.44 90 LEU A O 1
ATOM 667 N N . PRO A 1 91 ? 17.683 3.866 -11.472 1.00 96.81 91 PRO A N 1
ATOM 668 C CA . PRO A 1 91 ? 18.761 2.877 -11.534 1.00 96.81 91 PRO A CA 1
ATOM 669 C C . PRO A 1 91 ? 18.475 1.617 -10.710 1.00 96.81 91 PRO A C 1
ATOM 671 O O . PRO A 1 91 ? 18.630 0.507 -11.223 1.00 96.81 91 PRO A O 1
ATOM 674 N N . THR A 1 92 ? 18.011 1.774 -9.468 1.00 96.81 92 THR A N 1
ATOM 675 C CA . THR A 1 92 ? 17.695 0.641 -8.590 1.00 96.81 92 THR A CA 1
ATOM 676 C C . THR A 1 92 ? 16.498 -0.152 -9.109 1.00 96.81 92 THR A C 1
ATOM 678 O O . THR A 1 92 ? 16.555 -1.381 -9.140 1.00 96.81 92 THR A O 1
ATOM 681 N N . MET A 1 93 ? 15.447 0.517 -9.602 1.00 98.38 93 MET A N 1
ATOM 682 C CA . MET A 1 93 ? 14.300 -0.160 -10.228 1.00 98.38 93 MET A CA 1
ATOM 683 C C . MET A 1 93 ? 14.731 -1.040 -11.407 1.00 98.38 93 MET A C 1
ATOM 685 O O . MET A 1 93 ? 14.376 -2.21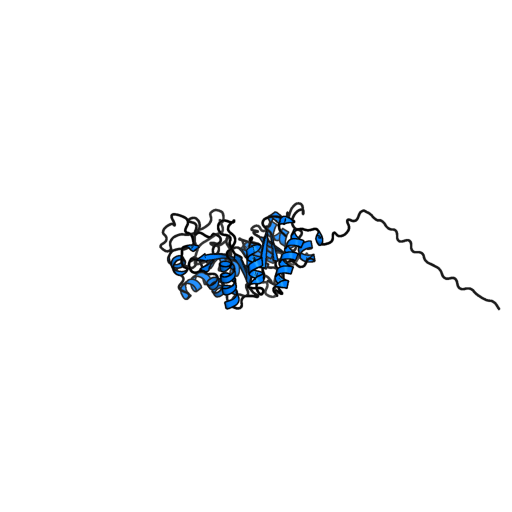5 -11.462 1.00 98.38 93 MET A O 1
ATOM 689 N N . ARG A 1 94 ? 15.554 -0.507 -12.320 1.00 96.44 94 ARG A N 1
ATOM 690 C CA . ARG A 1 94 ? 16.072 -1.260 -13.476 1.00 96.44 94 ARG A CA 1
ATOM 691 C C . ARG A 1 94 ? 16.921 -2.457 -13.048 1.00 96.44 94 ARG A C 1
ATOM 693 O O . ARG A 1 94 ? 16.765 -3.541 -13.605 1.00 96.44 94 ARG A O 1
ATOM 700 N N . ALA A 1 95 ? 17.774 -2.288 -12.038 1.00 95.19 95 ALA A N 1
ATOM 701 C CA . ALA A 1 95 ? 18.581 -3.382 -11.501 1.00 95.19 95 ALA A CA 1
ATOM 702 C C . ALA A 1 95 ? 17.717 -4.505 -10.896 1.00 95.19 95 ALA A C 1
ATOM 704 O O . ALA A 1 95 ? 18.035 -5.683 -11.054 1.00 95.19 95 ALA A O 1
ATOM 705 N N . LEU A 1 96 ? 16.611 -4.160 -10.230 1.00 96.25 96 LEU A N 1
ATOM 706 C CA . LEU A 1 96 ? 15.668 -5.132 -9.670 1.00 96.25 96 LEU A CA 1
ATOM 707 C C . LEU A 1 96 ? 14.866 -5.865 -10.748 1.00 96.25 96 LEU A C 1
ATOM 709 O O . LEU A 1 96 ? 14.731 -7.086 -10.661 1.00 96.25 96 LEU A O 1
ATOM 713 N N . LEU A 1 97 ? 14.411 -5.157 -11.787 1.00 96.88 97 LEU A N 1
ATOM 714 C CA . LEU A 1 97 ? 13.755 -5.762 -12.951 1.00 96.88 97 LEU A CA 1
ATOM 715 C C . LEU A 1 97 ? 14.674 -6.789 -13.632 1.00 96.88 97 LEU A C 1
ATOM 717 O O . LEU A 1 97 ? 14.271 -7.925 -13.860 1.00 96.88 97 LEU A O 1
ATOM 721 N N . GLN A 1 98 ? 15.951 -6.450 -13.845 1.00 93.88 98 GLN A N 1
ATOM 722 C CA . GLN A 1 98 ? 16.957 -7.386 -14.375 1.00 93.88 98 GLN A CA 1
ATOM 723 C C . GLN A 1 98 ? 17.211 -8.589 -13.457 1.00 93.88 98 GLN A C 1
ATOM 725 O O . GLN A 1 98 ? 17.583 -9.670 -13.916 1.00 93.88 98 GLN A O 1
ATOM 730 N N . ARG A 1 99 ? 17.026 -8.415 -12.144 1.00 92.81 99 ARG A N 1
ATOM 731 C CA . ARG A 1 99 ? 17.113 -9.501 -11.161 1.00 92.81 99 ARG A CA 1
ATOM 732 C C . ARG A 1 99 ? 15.884 -10.408 -11.157 1.00 92.81 99 ARG A C 1
ATOM 734 O O . ARG A 1 99 ? 15.947 -11.461 -10.525 1.00 92.81 99 ARG A O 1
ATOM 741 N N . GLY A 1 100 ? 14.825 -10.020 -11.866 1.00 95.06 100 GLY A N 1
ATOM 742 C CA . GLY A 1 100 ? 13.601 -10.789 -12.026 1.00 95.06 100 GLY A CA 1
ATOM 743 C C . GLY A 1 100 ? 12.686 -10.740 -10.810 1.00 95.06 100 GLY A C 1
ATOM 744 O O . GLY A 1 100 ? 12.012 -11.722 -10.552 1.00 95.06 100 GLY A O 1
ATOM 745 N N . VAL A 1 101 ? 12.672 -9.661 -10.023 1.00 97.81 101 VAL A N 1
ATOM 746 C CA . VAL A 1 101 ? 11.665 -9.541 -8.949 1.00 97.81 101 VAL A CA 1
ATOM 747 C C . VAL A 1 101 ? 10.254 -9.486 -9.547 1.00 97.81 101 VAL A C 1
ATOM 749 O O . VAL A 1 101 ? 10.060 -8.917 -10.620 1.00 97.81 101 VAL A O 1
ATOM 752 N N . ASP A 1 102 ? 9.266 -10.045 -8.851 1.00 98.50 102 ASP A N 1
ATOM 753 C CA . ASP A 1 102 ? 7.876 -10.091 -9.323 1.00 98.50 102 ASP A CA 1
ATOM 754 C C . ASP A 1 102 ? 7.157 -8.745 -9.174 1.00 98.50 102 ASP A C 1
ATOM 756 O O . ASP A 1 102 ? 6.142 -8.513 -9.826 1.00 98.50 102 ASP A O 1
ATOM 760 N N . GLY A 1 103 ? 7.663 -7.854 -8.317 1.00 98.69 103 GLY A N 1
ATOM 761 C CA . GLY A 1 103 ? 7.080 -6.534 -8.107 1.00 98.69 103 GLY A CA 1
ATOM 762 C C . GLY A 1 103 ? 7.985 -5.564 -7.359 1.00 98.69 103 GLY A C 1
ATOM 763 O O . GLY A 1 103 ? 8.962 -5.954 -6.713 1.00 98.69 103 GLY A O 1
ATOM 764 N N . ILE A 1 104 ? 7.632 -4.282 -7.435 1.00 98.88 104 ILE A N 1
ATOM 765 C CA . ILE A 1 104 ? 8.298 -3.184 -6.724 1.00 98.88 104 ILE A CA 1
ATOM 766 C C . ILE A 1 104 ? 7.232 -2.277 -6.107 1.00 98.88 104 ILE A C 1
ATOM 768 O O . ILE A 1 104 ? 6.269 -1.899 -6.771 1.00 98.88 104 ILE A O 1
ATOM 772 N N . ILE A 1 105 ? 7.448 -1.888 -4.853 1.00 98.88 105 ILE A N 1
ATOM 773 C CA . ILE A 1 105 ? 6.657 -0.902 -4.114 1.00 98.88 105 ILE A CA 1
ATOM 774 C C . ILE A 1 105 ? 7.410 0.433 -4.130 1.00 98.88 105 ILE A C 1
ATOM 776 O O . ILE A 1 105 ? 8.569 0.496 -3.708 1.00 98.88 105 ILE A O 1
ATOM 780 N N . SER A 1 106 ? 6.779 1.502 -4.625 1.00 98.81 106 SER A N 1
ATOM 781 C CA . SER A 1 106 ? 7.451 2.792 -4.845 1.00 98.81 106 SER A CA 1
ATOM 782 C C . SER A 1 106 ? 6.626 4.006 -4.428 1.00 98.81 106 SER A C 1
ATOM 784 O O . SER A 1 106 ? 5.437 4.092 -4.726 1.00 98.81 106 SER A O 1
ATOM 786 N N . ASP A 1 107 ? 7.283 5.002 -3.825 1.00 98.75 107 ASP A N 1
ATOM 787 C CA . ASP A 1 107 ? 6.715 6.345 -3.636 1.00 98.75 107 ASP A CA 1
ATOM 788 C C . ASP A 1 107 ? 6.589 7.117 -4.956 1.00 98.75 107 ASP A C 1
ATOM 790 O O . ASP A 1 107 ? 5.889 8.130 -5.015 1.00 98.75 107 ASP A O 1
ATOM 794 N N . ARG A 1 108 ? 7.316 6.673 -5.986 1.00 98.69 108 ARG A N 1
ATOM 795 C CA . ARG A 1 108 ? 7.494 7.315 -7.290 1.00 98.69 108 ARG A CA 1
ATOM 796 C C . ARG A 1 108 ? 6.906 6.436 -8.396 1.00 98.69 108 ARG A C 1
ATOM 798 O O . ARG A 1 108 ? 7.656 5.856 -9.186 1.00 98.69 108 ARG A O 1
ATOM 805 N N . PRO A 1 109 ? 5.566 6.311 -8.469 1.00 98.62 109 PRO A N 1
ATOM 806 C CA . PRO A 1 109 ? 4.918 5.515 -9.509 1.00 98.62 109 PRO A CA 1
ATOM 807 C C . PRO A 1 109 ? 5.196 6.055 -10.918 1.00 98.62 109 PRO A C 1
ATOM 809 O O . PRO A 1 109 ? 5.168 5.288 -11.873 1.00 98.62 109 PRO A O 1
ATOM 812 N N . ASP A 1 110 ? 5.533 7.340 -11.052 1.00 98.62 110 ASP A N 1
ATOM 813 C CA . ASP A 1 110 ? 6.023 7.945 -12.290 1.00 98.62 110 ASP A CA 1
ATOM 814 C C . ASP A 1 110 ? 7.335 7.303 -12.770 1.00 98.62 110 ASP A C 1
ATOM 816 O O . ASP A 1 110 ? 7.440 6.898 -13.929 1.00 98.62 110 ASP A O 1
ATOM 820 N N . LEU A 1 111 ? 8.308 7.138 -11.867 1.00 98.75 111 LEU A N 1
ATOM 821 C CA . LEU A 1 111 ? 9.584 6.490 -12.179 1.00 98.75 111 LEU A CA 1
ATOM 822 C C . LEU A 1 111 ? 9.428 4.981 -12.355 1.00 98.75 111 LEU A C 1
ATOM 824 O O . LEU A 1 111 ? 10.066 4.406 -13.234 1.00 98.75 111 LEU A O 1
ATOM 828 N N . LEU A 1 112 ? 8.569 4.336 -11.562 1.00 98.81 112 LEU A N 1
ATOM 829 C CA . LEU A 1 112 ? 8.324 2.901 -11.695 1.00 98.81 112 LEU A CA 1
ATOM 830 C C . LEU A 1 112 ? 7.639 2.573 -13.025 1.00 98.81 112 LEU A C 1
ATOM 832 O O . LEU A 1 112 ? 8.066 1.656 -13.723 1.00 98.81 112 LEU A O 1
ATOM 836 N N . ALA A 1 113 ? 6.632 3.354 -13.423 1.00 98.62 113 ALA A N 1
ATOM 837 C CA . ALA A 1 113 ? 5.992 3.204 -14.725 1.00 98.62 113 ALA A CA 1
ATOM 838 C C . ALA A 1 113 ? 6.995 3.403 -15.869 1.00 98.62 113 ALA A C 1
ATOM 840 O O . ALA A 1 113 ? 6.979 2.633 -16.828 1.00 98.62 113 ALA A O 1
ATOM 841 N N . GLN A 1 114 ? 7.894 4.387 -15.757 1.00 98.50 114 GLN A N 1
ATOM 842 C CA . GLN A 1 114 ? 8.986 4.560 -16.712 1.00 98.50 114 GLN A CA 1
ATOM 843 C C . GLN A 1 114 ? 9.903 3.329 -16.747 1.00 98.50 114 GLN A C 1
ATOM 845 O O . GLN A 1 114 ? 10.164 2.801 -17.823 1.00 98.50 114 GLN A O 1
ATOM 850 N N . ALA A 1 115 ? 10.359 2.842 -15.589 1.00 98.44 115 ALA A N 1
ATOM 851 C CA . ALA A 1 115 ? 11.247 1.685 -15.500 1.00 98.44 115 ALA A CA 1
ATOM 852 C C . ALA A 1 115 ? 10.660 0.454 -16.201 1.00 98.44 115 ALA A C 1
ATOM 854 O O . ALA A 1 115 ? 11.375 -0.221 -16.932 1.00 98.44 115 ALA A O 1
ATOM 855 N N . VAL A 1 116 ? 9.367 0.193 -15.988 1.00 98.25 116 VAL A N 1
ATOM 856 C CA . VAL A 1 116 ? 8.653 -0.956 -16.559 1.00 98.25 116 VAL A CA 1
ATOM 857 C C . VAL A 1 116 ? 8.422 -0.790 -18.063 1.00 98.25 116 VAL A C 1
ATOM 859 O O . VAL A 1 116 ? 8.599 -1.748 -18.811 1.00 98.25 116 VAL A O 1
ATOM 862 N N . ARG A 1 117 ? 8.068 0.416 -18.528 1.00 97.88 117 ARG A N 1
ATOM 863 C CA . ARG A 1 117 ? 7.890 0.701 -19.964 1.00 97.88 117 ARG A CA 1
ATOM 864 C C . ARG A 1 117 ? 9.195 0.618 -20.744 1.00 97.88 117 ARG A C 1
ATOM 866 O O . ARG A 1 117 ? 9.168 0.161 -21.876 1.00 97.88 117 ARG A O 1
ATOM 873 N N . ASP A 1 118 ? 10.302 1.037 -20.137 1.00 97.25 118 ASP A N 1
ATOM 874 C CA . ASP A 1 118 ? 11.640 0.997 -20.734 1.00 97.25 118 ASP A CA 1
ATOM 875 C C . ASP A 1 118 ? 12.282 -0.401 -20.658 1.00 97.25 118 ASP A C 1
ATOM 877 O O . ASP A 1 118 ? 13.380 -0.598 -21.180 1.00 97.25 118 ASP A O 1
ATOM 881 N N . PHE A 1 119 ? 11.663 -1.356 -19.956 1.00 97.38 119 PHE A N 1
ATOM 882 C CA . PHE A 1 119 ? 12.278 -2.653 -19.703 1.00 97.38 119 PHE A CA 1
ATOM 883 C C . PHE A 1 119 ? 12.180 -3.571 -20.923 1.00 97.38 119 PHE A C 1
ATOM 885 O O . PHE A 1 119 ? 11.087 -3.893 -21.389 1.00 97.38 119 PHE A O 1
ATOM 892 N N . ASP A 1 120 ? 13.348 -3.998 -21.392 1.00 95.44 120 ASP A N 1
ATOM 893 C CA . ASP A 1 120 ? 13.567 -4.997 -22.435 1.00 95.44 120 ASP A CA 1
ATOM 894 C C . ASP A 1 120 ? 14.258 -6.201 -21.771 1.00 95.44 120 ASP A C 1
ATOM 896 O O . ASP A 1 120 ? 15.459 -6.188 -21.482 1.00 95.44 120 ASP A O 1
ATOM 900 N N . ALA A 1 121 ? 13.458 -7.198 -21.407 1.00 92.06 121 ALA A N 1
ATOM 901 C CA . ALA A 1 121 ? 13.876 -8.401 -20.705 1.00 92.06 121 ALA A CA 1
ATOM 902 C C . ALA A 1 121 ? 14.620 -9.378 -21.624 1.00 92.06 121 ALA A C 1
ATOM 904 O O . ALA A 1 121 ? 15.486 -10.121 -21.151 1.00 92.06 121 ALA A O 1
ATOM 905 N N . ASN A 1 122 ? 14.267 -9.415 -22.913 1.00 91.25 122 ASN A N 1
ATOM 906 C CA . ASN A 1 122 ? 14.823 -10.357 -23.885 1.00 91.25 122 ASN A CA 1
ATOM 907 C C . ASN A 1 122 ? 16.034 -9.787 -24.665 1.00 91.25 122 ASN A C 1
ATOM 909 O O . ASN A 1 122 ? 16.727 -10.547 -25.347 1.00 91.25 122 ASN A O 1
ATOM 913 N N . ALA A 1 123 ? 16.323 -8.492 -24.489 1.00 91.38 123 ALA A N 1
ATOM 914 C CA . ALA A 1 123 ? 17.388 -7.730 -25.136 1.00 91.38 123 ALA A CA 1
ATOM 915 C C . ALA A 1 123 ? 17.293 -7.709 -26.674 1.00 91.38 123 ALA A C 1
ATOM 917 O O . ALA A 1 123 ? 18.322 -7.681 -27.360 1.00 91.38 123 ALA A O 1
ATOM 918 N N . ASP A 1 124 ? 16.076 -7.736 -27.223 1.00 93.94 124 ASP A N 1
ATOM 919 C CA . ASP A 1 124 ? 15.823 -7.664 -28.666 1.00 93.94 124 ASP A CA 1
ATOM 920 C C . ASP A 1 124 ? 15.847 -6.227 -29.223 1.00 93.94 124 ASP A C 1
ATOM 922 O O . ASP A 1 124 ? 15.822 -6.031 -30.442 1.00 93.94 124 ASP A O 1
ATOM 926 N N . GLY A 1 125 ? 15.973 -5.226 -28.345 1.00 93.81 125 GLY A N 1
ATOM 927 C CA . GLY A 1 125 ? 15.983 -3.806 -28.682 1.00 93.81 125 GLY A CA 1
ATOM 928 C C . GLY A 1 125 ? 14.604 -3.142 -28.629 1.00 93.81 125 GLY A C 1
ATOM 929 O O . GLY A 1 125 ? 14.510 -1.945 -28.914 1.00 93.81 125 GLY A O 1
ATOM 930 N N . THR A 1 126 ? 13.552 -3.878 -28.262 1.00 93.81 126 THR A N 1
ATOM 931 C CA . THR A 1 126 ? 12.171 -3.399 -28.148 1.00 93.81 126 THR A CA 1
ATOM 932 C C . THR A 1 126 ? 11.718 -3.446 -26.687 1.00 93.81 126 THR A C 1
ATOM 934 O O . THR A 1 126 ? 11.486 -4.520 -26.142 1.00 93.81 126 THR A O 1
ATOM 937 N N . PRO A 1 127 ? 11.548 -2.295 -26.018 1.00 95.12 127 PRO A N 1
ATOM 938 C CA . PRO A 1 127 ? 11.121 -2.279 -24.627 1.00 95.12 127 PRO A CA 1
ATOM 939 C C . PRO A 1 127 ? 9.615 -2.547 -24.484 1.00 95.12 127 PRO A C 1
ATOM 941 O O . PRO A 1 127 ? 8.844 -2.431 -25.440 1.00 95.12 127 PRO A O 1
ATOM 944 N N . GLY A 1 128 ? 9.183 -2.840 -23.256 1.00 93.94 128 GLY A N 1
ATOM 945 C CA . GLY A 1 128 ? 7.775 -3.031 -22.910 1.00 93.94 128 GLY A CA 1
ATOM 946 C C . GLY A 1 128 ? 7.369 -4.489 -22.698 1.00 93.94 128 GLY A C 1
ATOM 947 O O . GLY A 1 128 ? 6.183 -4.803 -22.769 1.00 93.94 128 GLY A O 1
ATOM 948 N N . ASP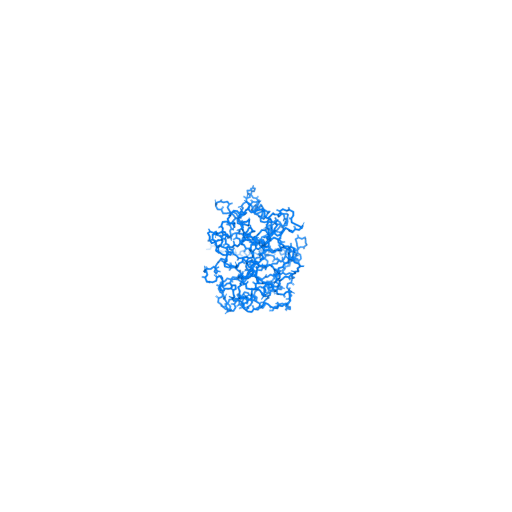 A 1 129 ? 8.313 -5.376 -22.378 1.00 96.12 129 ASP A N 1
ATOM 949 C CA . ASP A 1 129 ? 8.046 -6.808 -22.151 1.00 96.12 129 ASP A CA 1
ATOM 950 C C . ASP A 1 129 ? 7.062 -7.093 -21.004 1.00 96.12 129 ASP A C 1
ATOM 952 O O . ASP A 1 129 ? 6.460 -8.167 -20.916 1.00 96.12 129 ASP A O 1
ATOM 956 N N . LEU A 1 130 ? 6.876 -6.119 -20.117 1.00 97.00 130 LEU A N 1
ATOM 957 C CA . LEU A 1 130 ? 5.963 -6.182 -18.977 1.00 97.00 130 LEU A CA 1
ATOM 958 C C . LEU A 1 130 ? 4.636 -5.452 -19.235 1.00 97.00 130 LEU A C 1
ATOM 960 O O . LEU A 1 130 ? 3.851 -5.261 -18.305 1.00 97.00 130 LEU A O 1
ATOM 964 N N . LEU A 1 131 ? 4.383 -5.035 -20.477 1.00 96.94 131 LEU A N 1
ATOM 965 C CA . LEU A 1 131 ? 3.130 -4.411 -20.885 1.00 96.94 131 LEU A CA 1
ATOM 966 C C . LEU A 1 131 ? 2.151 -5.442 -21.469 1.00 96.94 131 LEU A C 1
ATOM 968 O O . LEU A 1 131 ? 2.544 -6.491 -21.989 1.00 96.94 131 LEU A O 1
ATOM 972 N N . ASP A 1 132 ? 0.858 -5.144 -21.372 1.00 95.44 132 ASP A N 1
ATOM 973 C CA . ASP A 1 132 ? -0.204 -5.893 -22.034 1.00 95.44 132 ASP A CA 1
ATOM 974 C C . ASP A 1 132 ? -0.412 -5.424 -23.487 1.00 95.44 132 ASP A C 1
ATOM 976 O O . ASP A 1 132 ? 0.301 -4.563 -24.006 1.00 95.44 132 ASP A O 1
ATOM 980 N N . ALA A 1 133 ? -1.397 -6.014 -24.169 1.00 94.44 133 ALA A N 1
ATOM 981 C CA . ALA A 1 133 ? -1.693 -5.705 -25.567 1.00 94.44 133 ALA A CA 1
ATOM 982 C C . ALA A 1 133 ? -2.152 -4.250 -25.802 1.00 94.44 133 ALA A C 1
ATOM 984 O O . ALA A 1 133 ? -2.054 -3.770 -26.929 1.00 94.44 133 ALA A O 1
ATOM 985 N N . ASP A 1 134 ? -2.619 -3.558 -24.758 1.00 93.12 134 ASP A N 1
ATOM 986 C CA . ASP A 1 134 ? -3.055 -2.160 -24.810 1.00 93.12 134 ASP A CA 1
ATOM 987 C C . ASP A 1 134 ? -1.923 -1.191 -24.397 1.00 93.12 134 ASP A C 1
ATOM 989 O O . ASP A 1 134 ? -2.120 0.025 -24.335 1.00 93.12 134 ASP A O 1
ATOM 993 N N . GLY A 1 135 ? -0.722 -1.710 -24.111 1.00 92.62 135 GLY A N 1
ATOM 994 C CA . GLY A 1 135 ? 0.428 -0.923 -23.662 1.00 92.62 135 GLY A CA 1
ATOM 995 C C . GLY A 1 135 ? 0.323 -0.455 -22.205 1.00 92.62 135 GLY A C 1
ATOM 996 O O . GLY A 1 135 ? 1.001 0.505 -21.812 1.00 92.62 135 GLY A O 1
ATOM 997 N N . LEU A 1 136 ? -0.530 -1.092 -21.400 1.00 94.62 136 LEU A N 1
ATOM 998 C CA . LEU A 1 136 ? -0.638 -0.870 -19.958 1.00 94.62 136 LEU A CA 1
ATOM 999 C C . LEU A 1 136 ? 0.261 -1.852 -19.207 1.00 94.62 136 LEU A C 1
ATOM 1001 O O . LEU A 1 136 ? 0.651 -2.876 -19.751 1.00 94.62 136 LEU A O 1
ATOM 1005 N N . LEU A 1 137 ? 0.609 -1.551 -17.956 1.00 97.06 137 LEU A N 1
ATOM 1006 C CA . LEU A 1 137 ? 1.396 -2.475 -17.136 1.00 97.06 137 LEU A CA 1
ATOM 1007 C C . LEU A 1 137 ? 0.587 -3.759 -16.886 1.00 97.06 137 LEU A C 1
ATOM 1009 O O . LEU A 1 137 ? -0.517 -3.707 -16.336 1.00 97.06 137 LEU A O 1
ATOM 1013 N N . ASP A 1 138 ? 1.134 -4.912 -17.278 1.00 96.31 138 ASP A N 1
ATOM 1014 C CA . ASP A 1 138 ? 0.458 -6.202 -17.140 1.00 96.31 138 ASP A CA 1
ATOM 1015 C C . ASP A 1 138 ? 0.633 -6.745 -15.717 1.00 96.31 138 ASP A C 1
ATOM 1017 O O . ASP A 1 138 ? 1.668 -7.314 -15.364 1.00 96.31 138 ASP A O 1
ATOM 1021 N N . ALA A 1 139 ? -0.429 -6.644 -14.915 1.00 94.12 139 ALA A N 1
ATOM 1022 C CA . ALA A 1 139 ? -0.478 -7.148 -13.541 1.00 94.12 139 ALA A CA 1
ATOM 1023 C C . ALA A 1 139 ? -0.213 -8.661 -13.401 1.00 94.12 139 ALA A C 1
ATOM 1025 O O . ALA A 1 139 ? -0.049 -9.152 -12.284 1.00 94.12 139 ALA A O 1
ATOM 1026 N N . LYS A 1 140 ? -0.225 -9.432 -14.499 1.00 94.19 140 LYS A N 1
ATOM 1027 C CA . LYS A 1 140 ? 0.159 -10.853 -14.494 1.00 94.19 140 LYS A CA 1
ATOM 1028 C C . LYS A 1 140 ? 1.660 -11.065 -14.667 1.00 94.19 140 LYS A C 1
ATOM 1030 O O . LYS A 1 140 ? 2.137 -12.147 -14.335 1.00 94.19 140 LYS A O 1
ATOM 1035 N N . ARG A 1 141 ? 2.370 -10.085 -15.228 1.00 96.31 141 ARG A N 1
ATOM 1036 C CA . ARG A 1 141 ? 3.813 -10.148 -15.495 1.00 96.31 141 ARG A CA 1
ATOM 1037 C C . ARG A 1 141 ? 4.619 -9.415 -14.437 1.00 96.31 141 ARG A C 1
ATOM 1039 O O . ARG A 1 141 ? 5.715 -9.858 -14.120 1.00 96.31 141 ARG A O 1
ATOM 1046 N N . PHE A 1 142 ? 4.091 -8.309 -13.917 1.00 98.25 142 PHE A N 1
ATOM 1047 C CA . PHE A 1 142 ? 4.790 -7.500 -12.932 1.00 98.25 142 PHE A CA 1
ATOM 1048 C C . PHE A 1 142 ? 3.824 -6.750 -12.014 1.00 98.25 142 PHE A C 1
ATOM 1050 O O . PHE A 1 142 ? 2.875 -6.111 -12.469 1.00 98.25 142 PHE A O 1
ATOM 1057 N N . ASP A 1 143 ? 4.087 -6.814 -10.713 1.00 98.56 143 ASP A N 1
ATOM 1058 C CA . ASP A 1 143 ? 3.305 -6.154 -9.679 1.00 98.56 143 ASP A CA 1
ATOM 1059 C C . ASP A 1 143 ? 3.915 -4.790 -9.315 1.00 98.56 143 ASP A C 1
ATOM 1061 O O . ASP A 1 143 ? 4.702 -4.650 -8.373 1.00 98.56 143 ASP A O 1
ATOM 1065 N N . ALA A 1 144 ? 3.569 -3.768 -10.098 1.00 98.75 144 ALA A N 1
ATOM 1066 C CA . ALA A 1 144 ? 3.936 -2.386 -9.823 1.00 98.75 144 ALA A CA 1
ATOM 1067 C C . ALA A 1 144 ? 2.993 -1.789 -8.770 1.00 98.75 144 ALA A C 1
ATOM 1069 O O . ALA A 1 144 ? 1.813 -1.539 -9.046 1.00 98.75 144 ALA A O 1
ATOM 1070 N N . GLN A 1 145 ? 3.517 -1.545 -7.567 1.00 98.88 145 GLN A N 1
ATOM 1071 C CA . GLN A 1 145 ? 2.724 -1.032 -6.459 1.00 98.88 145 GLN A CA 1
ATOM 1072 C C . GLN A 1 145 ? 3.024 0.438 -6.161 1.00 98.88 145 GLN A C 1
ATOM 1074 O O . GLN A 1 145 ? 4.169 0.831 -5.918 1.00 98.88 145 GLN A O 1
ATOM 1079 N N . GLY A 1 146 ? 1.966 1.243 -6.109 1.00 98.81 146 GLY A N 1
ATOM 1080 C CA . GLY A 1 146 ? 2.044 2.604 -5.596 1.00 98.81 146 GLY A CA 1
ATOM 1081 C C . GLY A 1 146 ? 2.046 2.611 -4.065 1.00 98.81 146 GLY A C 1
ATOM 1082 O O . GLY A 1 146 ? 1.006 2.337 -3.465 1.00 98.81 146 GLY A O 1
ATOM 1083 N N . HIS A 1 147 ? 3.189 2.929 -3.448 1.00 98.88 147 HIS A N 1
ATOM 1084 C CA . HIS A 1 147 ? 3.374 2.990 -1.993 1.00 98.88 147 HIS A CA 1
ATOM 1085 C C . HIS A 1 147 ? 2.547 4.125 -1.389 1.00 98.88 147 HIS A C 1
ATOM 1087 O O . HIS A 1 147 ? 2.743 5.308 -1.714 1.00 98.88 147 HIS A O 1
ATOM 1093 N N . ARG A 1 148 ? 1.610 3.760 -0.507 1.00 98.81 148 ARG A N 1
ATOM 1094 C CA . ARG A 1 148 ? 0.611 4.660 0.091 1.00 98.81 148 ARG A CA 1
ATOM 1095 C C . ARG A 1 148 ? -0.110 5.482 -0.980 1.00 98.81 148 ARG A C 1
ATOM 1097 O O . ARG A 1 148 ? -0.350 6.683 -0.806 1.00 98.81 148 ARG A O 1
ATOM 1104 N N . GLY A 1 149 ? -0.367 4.844 -2.123 1.00 98.75 149 GLY A N 1
ATOM 1105 C CA . GLY A 1 149 ? -0.700 5.493 -3.385 1.00 98.75 149 GLY A CA 1
ATOM 1106 C C . GLY A 1 149 ? 0.546 6.007 -4.107 1.00 98.75 149 GLY 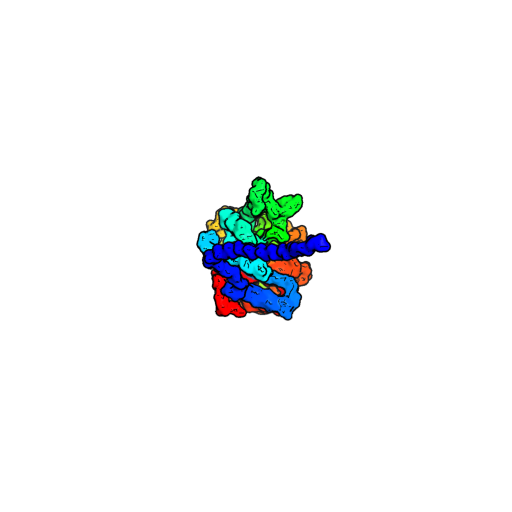A C 1
ATOM 1107 O O . GLY A 1 149 ? 1.242 5.263 -4.780 1.00 98.75 149 GLY A O 1
ATOM 1108 N N . ALA A 1 150 ? 0.816 7.301 -4.020 1.00 98.62 150 ALA A N 1
ATOM 1109 C CA . ALA A 1 150 ? 1.916 7.951 -4.722 1.00 98.62 150 ALA A CA 1
ATOM 1110 C C . ALA A 1 150 ? 2.597 8.943 -3.783 1.00 98.62 150 ALA A C 1
ATOM 1112 O O . ALA A 1 150 ? 2.603 10.145 -4.052 1.00 98.62 150 ALA A O 1
ATOM 1113 N N . ARG A 1 151 ? 3.104 8.467 -2.637 1.00 98.50 151 ARG A N 1
ATOM 1114 C CA . ARG A 1 151 ? 3.602 9.334 -1.550 1.00 98.50 151 ARG A CA 1
ATOM 1115 C C . ARG A 1 151 ? 4.608 10.397 -2.013 1.00 98.50 151 ARG A C 1
ATOM 1117 O O . ARG A 1 151 ? 4.639 11.488 -1.448 1.00 98.50 151 ARG A O 1
ATOM 1124 N N . GLY A 1 152 ? 5.418 10.108 -3.030 1.00 98.38 152 GLY A N 1
ATOM 1125 C CA . GLY A 1 152 ? 6.378 11.055 -3.598 1.00 98.38 152 GLY A CA 1
ATOM 1126 C C . GLY A 1 152 ? 5.744 12.172 -4.435 1.00 98.38 152 GLY A C 1
ATOM 1127 O O . GLY A 1 152 ? 6.387 13.191 -4.647 1.00 98.38 152 GLY A O 1
ATOM 1128 N N . LEU A 1 153 ? 4.496 12.006 -4.882 1.00 98.69 153 LEU A N 1
ATOM 1129 C CA . LEU A 1 153 ? 3.781 12.928 -5.774 1.00 98.69 153 LEU A CA 1
ATOM 1130 C C . LEU A 1 153 ? 2.589 13.621 -5.093 1.00 98.69 153 LEU A C 1
ATOM 1132 O O . LEU A 1 153 ? 2.239 14.751 -5.447 1.00 98.69 153 LEU A O 1
ATOM 1136 N N . ARG A 1 154 ? 1.949 12.969 -4.116 1.00 98.69 154 ARG A N 1
ATOM 1137 C CA . ARG A 1 154 ? 0.798 13.480 -3.348 1.00 98.69 154 ARG A CA 1
ATOM 1138 C C . ARG A 1 154 ? 0.890 13.061 -1.871 1.00 98.69 154 ARG A C 1
ATOM 1140 O O . ARG A 1 154 ? 1.576 12.082 -1.575 1.00 98.69 154 ARG A O 1
ATOM 1147 N N . PRO A 1 155 ? 0.225 13.769 -0.937 1.00 98.69 155 PRO A N 1
ATOM 1148 C CA . PRO A 1 155 ? 0.110 13.359 0.468 1.00 98.69 155 PRO A CA 1
ATOM 1149 C C . PRO A 1 155 ? -0.300 11.889 0.640 1.00 98.69 155 PRO A C 1
ATOM 1151 O O . PRO A 1 155 ? -1.320 11.458 0.108 1.00 98.69 155 PRO A O 1
ATOM 1154 N N . GLU A 1 156 ? 0.513 11.117 1.365 1.00 98.50 156 GLU A N 1
ATOM 1155 C CA . GLU A 1 156 ? 0.388 9.657 1.501 1.00 98.50 156 GLU A CA 1
ATOM 1156 C C . GLU A 1 156 ? -0.979 9.186 2.019 1.00 98.50 156 GLU A C 1
ATOM 1158 O O . GLU A 1 156 ? -1.594 9.856 2.845 1.00 98.50 156 GLU A O 1
ATOM 1163 N N . ASN A 1 157 ? -1.422 7.997 1.588 1.00 98.75 157 ASN A N 1
ATOM 1164 C CA . ASN A 1 157 ? -2.645 7.337 2.073 1.00 98.75 157 ASN A CA 1
ATOM 1165 C C . ASN A 1 157 ? -3.940 8.162 1.884 1.00 98.75 157 ASN A C 1
ATOM 1167 O O . ASN A 1 157 ? -4.954 7.910 2.537 1.00 98.75 157 ASN A O 1
ATOM 1171 N N . THR A 1 158 ? -3.935 9.129 0.962 1.00 98.88 158 THR A N 1
ATOM 1172 C CA . THR A 1 158 ? -5.103 9.950 0.613 1.00 98.88 158 THR A CA 1
ATOM 1173 C C . THR A 1 158 ? -5.688 9.555 -0.742 1.00 98.88 158 THR A C 1
ATOM 1175 O O . THR A 1 158 ? -4.999 8.972 -1.581 1.00 98.88 158 THR A O 1
ATOM 1178 N N . LEU A 1 159 ? -6.958 9.899 -0.994 1.00 98.88 159 LEU A N 1
ATOM 1179 C CA . LEU A 1 159 ? -7.585 9.647 -2.300 1.00 98.88 159 LEU A CA 1
ATOM 1180 C C . LEU A 1 159 ? -6.792 10.278 -3.466 1.00 98.88 159 LEU A C 1
ATOM 1182 O O . LEU A 1 159 ? -6.562 9.569 -4.443 1.00 98.88 159 LEU A O 1
ATOM 1186 N N . PRO A 1 160 ? -6.277 11.524 -3.361 1.00 98.88 160 PRO A N 1
ATOM 1187 C CA . PRO A 1 160 ? -5.357 12.099 -4.347 1.00 98.88 160 PRO A CA 1
ATOM 1188 C C . PRO A 1 160 ? -4.100 11.268 -4.628 1.00 98.88 160 PRO A C 1
ATOM 1190 O O . PRO A 1 160 ? -3.683 11.153 -5.779 1.00 98.88 160 PRO A O 1
ATOM 1193 N N . ALA A 1 161 ? -3.485 10.662 -3.608 1.00 98.94 161 ALA A N 1
ATOM 1194 C CA . ALA A 1 161 ? -2.320 9.801 -3.812 1.00 98.94 161 ALA A CA 1
ATOM 1195 C C . ALA A 1 161 ? -2.669 8.498 -4.531 1.00 98.94 161 ALA A C 1
ATOM 1197 O O . ALA A 1 161 ? -1.908 8.050 -5.390 1.00 98.94 161 ALA A O 1
ATOM 1198 N N . PHE A 1 162 ? -3.824 7.909 -4.227 1.00 98.88 162 PHE A N 1
ATOM 1199 C CA . PHE A 1 162 ? -4.310 6.742 -4.958 1.00 98.88 162 PHE A CA 1
ATOM 1200 C C . PHE A 1 162 ? -4.688 7.086 -6.403 1.00 98.88 162 PHE A C 1
ATOM 1202 O O . PHE A 1 162 ? -4.393 6.301 -7.298 1.00 98.88 162 PHE A O 1
ATOM 1209 N N . GLU A 1 163 ? -5.273 8.261 -6.655 1.00 98.81 163 GLU A N 1
ATOM 1210 C CA . GLU A 1 163 ? -5.533 8.754 -8.013 1.00 98.81 163 GLU A CA 1
ATOM 1211 C C . GLU A 1 163 ? -4.238 8.858 -8.820 1.00 98.81 163 GLU A C 1
ATOM 1213 O O . GLU A 1 163 ? -4.142 8.255 -9.882 1.00 98.81 163 GLU A O 1
ATOM 1218 N N . ALA A 1 164 ? -3.204 9.503 -8.274 1.00 98.81 164 ALA A N 1
ATOM 1219 C CA . ALA A 1 164 ? -1.910 9.624 -8.946 1.00 98.81 164 ALA A CA 1
ATOM 1220 C C . ALA A 1 164 ? -1.262 8.256 -9.249 1.00 98.81 164 ALA A C 1
ATOM 1222 O O . ALA A 1 164 ? -0.689 8.055 -10.318 1.00 98.81 164 ALA A O 1
ATOM 1223 N N . ALA A 1 165 ? -1.379 7.275 -8.350 1.00 98.75 165 ALA A N 1
ATOM 1224 C CA . ALA A 1 165 ? -0.903 5.916 -8.625 1.00 98.75 165 ALA A CA 1
ATOM 1225 C C . ALA A 1 165 ? -1.664 5.255 -9.790 1.00 98.75 165 ALA A C 1
ATOM 1227 O O . ALA A 1 165 ? -1.056 4.612 -10.648 1.00 98.75 165 ALA A O 1
ATOM 1228 N N . LEU A 1 166 ? -2.986 5.441 -9.846 1.00 98.50 166 LEU A N 1
ATOM 1229 C CA . LEU A 1 166 ? -3.833 4.941 -10.931 1.00 98.50 166 LEU A CA 1
ATOM 1230 C C . LEU A 1 166 ? -3.546 5.652 -12.264 1.00 98.50 166 LEU A C 1
ATOM 1232 O O . LEU A 1 166 ? -3.552 4.995 -13.303 1.00 98.50 166 LEU A O 1
ATOM 1236 N N . GLU A 1 167 ? -3.268 6.958 -12.246 1.00 97.75 167 GLU A N 1
ATOM 1237 C CA . GLU A 1 167 ? -2.866 7.751 -13.421 1.00 97.75 167 GLU A CA 1
ATOM 1238 C C . GLU A 1 167 ? -1.571 7.221 -14.051 1.00 97.75 167 GLU A C 1
ATOM 1240 O O . GLU A 1 167 ? -1.448 7.167 -15.274 1.00 97.75 167 GLU A O 1
ATOM 1245 N N . HIS A 1 168 ? -0.626 6.767 -13.224 1.00 98.12 168 HIS A N 1
ATOM 1246 C CA . HIS A 1 168 ? 0.622 6.148 -13.676 1.00 98.12 168 HIS A CA 1
ATOM 1247 C C . HIS A 1 168 ? 0.500 4.644 -13.977 1.00 98.12 168 HIS A C 1
ATOM 1249 O O . HIS A 1 168 ? 1.489 4.007 -14.339 1.00 98.12 168 HIS A O 1
ATOM 1255 N N . GLY A 1 169 ? -0.704 4.072 -13.888 1.00 97.56 169 GLY A N 1
ATOM 1256 C CA . GLY A 1 169 ? -0.970 2.687 -14.274 1.00 97.56 169 GLY A CA 1
ATOM 1257 C C . GLY A 1 169 ? -0.444 1.643 -13.291 1.00 97.56 169 GLY A C 1
ATOM 1258 O O . GLY A 1 169 ? -0.188 0.515 -13.706 1.00 97.56 169 GLY A O 1
ATOM 1259 N N . MET A 1 170 ? -0.271 1.993 -12.010 1.00 98.56 170 MET A N 1
ATOM 1260 C CA . MET A 1 170 ? 0.098 1.011 -10.985 1.00 98.56 170 MET A CA 1
ATOM 1261 C C . MET A 1 170 ? -0.931 -0.122 -10.936 1.00 98.56 170 MET A C 1
ATOM 1263 O O . MET A 1 170 ? -2.143 0.111 -10.907 1.00 98.56 170 MET A O 1
ATOM 1267 N N . THR A 1 171 ? -0.442 -1.359 -10.916 1.00 98.50 171 THR A N 1
ATOM 1268 C CA . THR A 1 171 ? -1.272 -2.570 -10.914 1.00 98.50 171 THR A CA 1
ATOM 1269 C C . THR A 1 171 ? -1.863 -2.843 -9.536 1.00 98.50 171 THR A C 1
ATOM 1271 O O . THR A 1 171 ? -2.913 -3.485 -9.425 1.00 98.50 171 THR A O 1
ATOM 1274 N N . THR A 1 172 ? -1.222 -2.307 -8.495 1.00 98.88 172 THR A N 1
ATOM 1275 C CA . THR A 1 172 ? -1.605 -2.469 -7.095 1.00 98.88 172 THR A CA 1
ATOM 1276 C C . THR A 1 172 ? -1.493 -1.142 -6.348 1.00 98.88 172 THR A C 1
ATOM 1278 O O . THR A 1 172 ? -0.522 -0.401 -6.493 1.00 98.88 172 THR A O 1
ATOM 1281 N N . LEU A 1 173 ? -2.491 -0.844 -5.519 1.00 98.88 173 LEU A N 1
ATOM 1282 C CA . LEU A 1 173 ? -2.410 0.225 -4.529 1.00 98.88 173 LEU A CA 1
ATOM 1283 C C . LEU A 1 173 ? -1.932 -0.374 -3.212 1.00 98.88 173 LEU A C 1
ATOM 1285 O O . LEU A 1 173 ? -2.635 -1.184 -2.603 1.00 98.88 173 LEU A O 1
ATOM 1289 N N . GLU A 1 174 ? -0.737 0.012 -2.791 1.00 98.88 174 GLU A N 1
ATOM 1290 C CA . GLU A 1 174 ? -0.230 -0.302 -1.465 1.00 98.88 174 GLU A CA 1
ATOM 1291 C C . GLU A 1 174 ? -0.743 0.762 -0.484 1.00 98.88 174 GLU A C 1
ATOM 1293 O O . GLU A 1 174 ? -0.857 1.945 -0.833 1.00 98.88 174 GLU A O 1
ATOM 1298 N N . LEU A 1 175 ? -1.156 0.327 0.706 1.00 98.50 175 LEU A N 1
ATOM 1299 C CA . LEU A 1 175 ? -1.756 1.197 1.708 1.00 98.50 175 LEU A CA 1
ATOM 1300 C C . LEU A 1 175 ? -1.562 0.664 3.126 1.00 98.50 175 LEU A C 1
ATOM 1302 O O . LEU A 1 175 ? -1.503 -0.542 3.357 1.00 98.50 175 LEU A O 1
ATOM 1306 N N . ASP A 1 176 ? -1.570 1.582 4.087 1.00 98.56 176 ASP A N 1
ATOM 1307 C CA . ASP A 1 176 ? -1.401 1.266 5.502 1.00 98.56 176 ASP A CA 1
ATOM 1308 C C . ASP A 1 176 ? -2.722 1.393 6.254 1.00 98.56 176 ASP A C 1
ATOM 1310 O O . ASP A 1 176 ? -3.466 2.350 6.036 1.00 98.56 176 ASP A O 1
ATOM 1314 N N . THR A 1 177 ? -3.003 0.488 7.192 1.00 98.62 177 THR A N 1
ATOM 1315 C CA . THR A 1 177 ? -4.209 0.573 8.023 1.00 98.62 177 THR A CA 1
ATOM 1316 C C . THR A 1 177 ? -3.902 0.650 9.508 1.00 98.62 177 THR A C 1
ATOM 1318 O O . THR A 1 177 ? -3.039 -0.061 10.021 1.00 98.62 177 THR A O 1
ATOM 1321 N N . VAL A 1 178 ? -4.699 1.453 10.210 1.00 97.62 178 VAL A N 1
ATOM 1322 C CA . VAL A 1 178 ? -4.835 1.476 11.675 1.00 97.62 178 VAL A CA 1
ATOM 1323 C C . VAL A 1 178 ? -6.322 1.495 12.041 1.00 97.62 178 VAL A C 1
ATOM 1325 O O . VAL A 1 178 ? -7.170 1.756 11.184 1.00 97.62 178 VAL A O 1
ATOM 1328 N N . LEU A 1 179 ? -6.660 1.214 13.302 1.00 97.56 179 LEU A N 1
ATOM 1329 C CA . LEU A 1 179 ? -8.046 1.242 13.777 1.00 97.56 179 LEU A CA 1
ATOM 1330 C C . LEU A 1 179 ? -8.400 2.551 14.489 1.00 97.56 179 LEU A C 1
ATOM 1332 O O . LEU A 1 179 ? -7.632 3.062 15.306 1.00 97.56 179 LEU A O 1
ATOM 1336 N N . THR A 1 180 ? -9.604 3.043 14.217 1.00 98.50 180 THR A N 1
ATOM 1337 C CA . THR A 1 180 ? -10.298 4.066 15.009 1.00 98.50 180 THR A CA 1
ATOM 1338 C C . THR A 1 180 ? -10.885 3.480 16.303 1.00 98.50 180 THR A C 1
ATOM 1340 O O . THR A 1 180 ? -10.931 2.262 16.488 1.00 98.50 180 THR A O 1
ATOM 1343 N N . ALA A 1 181 ? -11.388 4.341 17.193 1.00 98.12 181 ALA A N 1
ATOM 1344 C CA . ALA A 1 181 ? -12.041 3.948 18.450 1.00 98.12 181 ALA A CA 1
ATOM 1345 C C . ALA A 1 181 ? -13.272 3.045 18.246 1.00 98.12 181 ALA A C 1
ATOM 1347 O O . ALA A 1 181 ? -13.586 2.210 19.090 1.00 98.12 181 ALA A O 1
ATOM 1348 N N . ASP A 1 182 ? -13.970 3.213 17.122 1.00 98.38 182 ASP A N 1
ATOM 1349 C CA . ASP A 1 182 ? -15.121 2.413 16.695 1.00 98.38 182 ASP A CA 1
ATOM 1350 C C . ASP A 1 182 ? -14.731 1.202 15.823 1.00 98.38 182 ASP A C 1
ATOM 1352 O O . ASP A 1 182 ? -15.592 0.580 15.205 1.00 98.38 182 ASP A O 1
ATOM 1356 N N . GLY A 1 183 ? -13.443 0.835 15.793 1.00 97.81 183 GLY A N 1
ATOM 1357 C CA . GLY A 1 183 ? -12.954 -0.392 15.157 1.00 97.81 183 GLY A CA 1
ATOM 1358 C C . GLY A 1 183 ? -12.941 -0.361 13.627 1.00 97.81 183 GLY A C 1
ATOM 1359 O O . GLY A 1 183 ? -12.878 -1.415 12.996 1.00 97.81 183 GLY A O 1
ATOM 1360 N N . VAL A 1 184 ? -12.999 0.824 13.013 1.00 98.69 184 VAL A N 1
ATOM 1361 C CA . VAL A 1 184 ? -12.993 0.983 11.555 1.00 98.69 184 VAL A CA 1
ATOM 1362 C C . VAL A 1 184 ? -11.548 1.101 11.050 1.00 98.69 184 VAL A C 1
ATOM 1364 O O . VAL A 1 184 ? -10.810 1.965 11.528 1.00 98.69 184 VAL A O 1
ATOM 1367 N N . PRO A 1 185 ? -11.123 0.290 10.059 1.00 98.62 185 PRO A N 1
ATOM 1368 C CA . PRO A 1 185 ? -9.823 0.460 9.422 1.00 98.62 185 PRO A CA 1
ATOM 1369 C C . PRO A 1 185 ? -9.779 1.752 8.602 1.00 98.62 185 PRO A C 1
ATOM 1371 O O . PRO A 1 185 ? -10.539 1.921 7.638 1.00 98.62 185 PRO A O 1
ATOM 1374 N N . VAL A 1 186 ? -8.864 2.646 8.964 1.00 98.81 186 VAL A N 1
ATOM 1375 C CA . VAL A 1 186 ? -8.582 3.907 8.264 1.00 98.81 186 VAL A CA 1
ATOM 1376 C C . VAL A 1 186 ? -7.154 3.934 7.749 1.00 98.81 186 VAL A C 1
ATOM 1378 O O . VAL A 1 186 ? -6.292 3.226 8.273 1.00 98.81 186 VAL A O 1
ATOM 1381 N N . LEU A 1 187 ? -6.918 4.731 6.707 1.00 98.62 187 LEU A N 1
ATOM 1382 C CA . LEU A 1 187 ? -5.636 4.756 6.021 1.00 98.62 187 LEU A CA 1
ATOM 1383 C C . LEU A 1 187 ? -4.671 5.698 6.727 1.00 98.62 187 LEU A C 1
ATOM 1385 O O . LEU A 1 187 ? -4.843 6.913 6.707 1.00 98.62 187 LEU A O 1
ATOM 1389 N N . SER A 1 188 ? -3.651 5.136 7.358 1.00 98.06 188 SER A N 1
ATOM 1390 C CA . SER A 1 188 ? -2.573 5.897 7.976 1.00 98.06 188 SER A CA 1
ATOM 1391 C C . SER A 1 188 ? -1.392 4.979 8.215 1.00 98.06 188 SER A C 1
ATOM 1393 O O . SER A 1 188 ? -1.553 3.857 8.693 1.00 98.06 188 SER A O 1
ATOM 1395 N N . HIS A 1 189 ? -0.198 5.487 7.932 1.00 96.31 189 HIS A N 1
ATOM 1396 C CA . HIS A 1 189 ? 1.036 4.789 8.261 1.00 96.31 189 HIS A CA 1
ATOM 1397 C C . HIS A 1 189 ? 1.267 4.706 9.772 1.00 96.31 189 HIS A C 1
ATOM 1399 O O . HIS A 1 189 ? 1.773 3.711 10.285 1.00 96.31 189 HIS A O 1
ATOM 1405 N N . ASP A 1 190 ? 0.925 5.785 10.471 1.00 94.38 190 ASP A N 1
ATOM 1406 C CA . ASP A 1 190 ? 1.202 5.966 11.887 1.00 94.38 190 ASP A CA 1
ATOM 1407 C C . ASP A 1 190 ? -0.105 5.821 12.689 1.00 94.38 190 ASP A C 1
ATOM 1409 O O . ASP A 1 190 ? -1.169 6.220 12.202 1.00 94.38 190 ASP A O 1
ATOM 1413 N N . PRO A 1 191 ? -0.063 5.307 13.934 1.00 94.62 191 PRO A N 1
ATOM 1414 C CA . PRO A 1 191 ? -1.245 5.225 14.801 1.00 94.62 191 PRO A CA 1
ATOM 1415 C C . PRO A 1 191 ? -1.728 6.598 15.306 1.00 94.62 191 PRO A C 1
ATOM 1417 O O . PRO A 1 191 ? -2.770 6.692 15.960 1.00 94.62 191 PRO A O 1
ATOM 1420 N N . GLU A 1 192 ? -0.982 7.664 15.014 1.00 96.56 192 GLU A N 1
ATOM 1421 C CA . GLU A 1 192 ? -1.284 9.036 15.402 1.00 96.56 192 GLU A CA 1
ATOM 1422 C C . GLU A 1 192 ? -1.248 9.968 14.188 1.00 96.56 192 GLU A C 1
ATOM 1424 O O . GLU A 1 192 ? -0.405 9.840 13.300 1.00 96.56 192 GLU A O 1
ATOM 1429 N N . LEU A 1 193 ? -2.126 10.968 14.181 1.00 97.88 193 LEU A N 1
ATOM 1430 C CA . LEU A 1 193 ? -2.051 12.083 13.247 1.00 97.88 193 LEU A CA 1
ATOM 1431 C C . LEU A 1 193 ? -0.868 12.969 13.622 1.00 97.88 193 LEU A C 1
ATOM 1433 O O . LEU A 1 193 ? -0.820 13.500 14.729 1.00 97.88 193 LEU A O 1
ATOM 1437 N N . SER A 1 194 ? 0.062 13.174 12.694 1.00 97.00 194 SER A N 1
ATOM 1438 C CA . SER A 1 194 ? 1.239 14.015 12.922 1.00 97.00 194 SER A CA 1
ATOM 1439 C C . SER A 1 194 ? 0.996 15.469 12.501 1.00 97.00 194 SER A C 1
ATOM 1441 O O . SER A 1 194 ? 0.527 15.701 11.381 1.00 97.00 194 SER A O 1
ATOM 1443 N N . PRO A 1 195 ? 1.419 16.473 13.297 1.00 97.69 195 PRO A N 1
ATOM 1444 C CA . PRO A 1 195 ? 1.442 17.875 12.877 1.00 97.69 195 PRO A CA 1
ATOM 1445 C C . PRO A 1 195 ? 2.238 18.142 11.598 1.00 97.69 195 PRO A C 1
ATOM 1447 O O . PRO A 1 195 ? 1.993 19.146 10.929 1.00 97.69 195 PRO A O 1
ATOM 1450 N N . ALA A 1 196 ? 3.181 17.265 11.243 1.00 96.62 196 ALA A N 1
ATOM 1451 C CA . ALA A 1 196 ? 3.946 17.374 10.005 1.00 96.62 196 ALA A CA 1
ATOM 1452 C C . ALA A 1 196 ? 3.120 17.010 8.759 1.00 96.62 196 ALA A C 1
ATOM 1454 O O . ALA A 1 196 ? 3.425 17.500 7.677 1.00 96.62 196 ALA A O 1
ATOM 1455 N N . LYS A 1 197 ? 2.072 16.190 8.914 1.00 97.88 197 LYS A N 1
ATOM 1456 C CA . LYS A 1 197 ? 1.245 15.657 7.816 1.00 97.88 197 LYS A CA 1
ATOM 1457 C C . LYS A 1 197 ? -0.163 16.255 7.789 1.00 97.88 197 LYS A C 1
ATOM 1459 O O . LYS A 1 197 ? -0.752 16.402 6.723 1.00 97.88 197 LYS A O 1
ATOM 1464 N N . CYS A 1 198 ? -0.691 16.623 8.955 1.00 98.50 198 CYS A N 1
ATOM 1465 C CA . CYS A 1 198 ? -2.096 16.971 9.121 1.00 98.50 198 CYS A CA 1
ATOM 1466 C C . CYS A 1 198 ? -2.311 18.337 9.786 1.00 98.50 198 CYS A C 1
ATOM 1468 O O . CYS A 1 198 ? -1.421 18.939 10.401 1.00 98.50 198 CYS A O 1
ATOM 1470 N N . ARG A 1 199 ? -3.538 18.827 9.633 1.00 98.25 199 ARG A N 1
ATOM 1471 C CA . ARG A 1 199 ? -4.092 20.051 10.216 1.00 98.25 199 ARG A CA 1
ATOM 1472 C C . ARG A 1 199 ? -5.560 19.824 10.575 1.00 98.25 199 ARG A C 1
ATOM 1474 O O . ARG A 1 199 ? -6.145 18.802 10.208 1.00 98.25 199 ARG A O 1
ATOM 1481 N N . HIS A 1 200 ? -6.162 20.781 11.266 1.00 98.38 200 HIS A N 1
ATOM 1482 C CA . HIS A 1 200 ? -7.608 20.797 11.428 1.00 98.38 200 HIS A CA 1
ATOM 1483 C C . HIS A 1 200 ? -8.305 21.120 10.098 1.00 98.38 200 HIS A C 1
ATOM 1485 O O . HIS A 1 200 ? -7.742 21.776 9.211 1.00 98.38 200 HIS A O 1
ATOM 1491 N N . ALA A 1 201 ? -9.543 20.646 9.955 1.00 96.69 201 ALA A N 1
ATOM 1492 C CA . ALA A 1 201 ? -10.356 20.849 8.758 1.00 96.69 201 ALA A CA 1
ATOM 1493 C C . ALA A 1 201 ? -10.634 22.337 8.478 1.00 96.69 201 ALA A C 1
ATOM 1495 O O . ALA A 1 201 ? -10.680 22.732 7.316 1.00 96.69 201 ALA A O 1
ATOM 1496 N N . ASP A 1 202 ? -10.706 23.168 9.522 1.00 96.06 202 ASP A N 1
ATOM 1497 C CA . ASP A 1 202 ? -10.840 24.630 9.428 1.00 96.06 202 ASP A CA 1
ATOM 1498 C C . ASP A 1 202 ? -9.564 25.356 8.951 1.00 96.06 202 ASP A C 1
ATOM 1500 O O . ASP A 1 202 ? -9.567 26.573 8.775 1.00 96.06 202 ASP A O 1
ATOM 1504 N N . GLY A 1 203 ? -8.471 24.619 8.729 1.00 96.19 203 GLY A N 1
ATOM 1505 C CA . GLY A 1 203 ? -7.184 25.149 8.282 1.00 96.19 203 GLY A CA 1
ATOM 1506 C C . GLY A 1 203 ? -6.187 25.424 9.408 1.00 96.19 203 GLY A C 1
ATOM 1507 O O . GLY A 1 203 ? -5.003 25.611 9.123 1.00 96.19 203 GLY A O 1
ATOM 1508 N N . SER A 1 204 ? -6.613 25.410 10.673 1.00 97.81 204 SER A N 1
ATOM 1509 C CA . SER A 1 204 ? -5.726 25.686 11.806 1.00 97.81 204 SER A CA 1
ATOM 1510 C C . SER A 1 204 ? -4.686 24.568 12.018 1.00 97.81 204 SER A C 1
ATOM 1512 O O . SER A 1 204 ? -4.934 23.393 11.713 1.00 97.81 204 SER A O 1
ATOM 1514 N N . PRO A 1 205 ? -3.470 24.901 12.496 1.00 97.69 205 PRO A N 1
ATOM 1515 C CA . PRO A 1 205 ? -2.414 23.914 12.681 1.00 97.69 205 PRO A CA 1
ATOM 1516 C C . PRO A 1 205 ? -2.762 22.926 13.796 1.00 97.69 205 PRO A C 1
ATOM 1518 O O . PRO A 1 205 ? -3.345 23.291 14.811 1.00 97.69 205 PRO A O 1
ATOM 1521 N N . LEU A 1 206 ? -2.325 21.678 13.631 1.00 97.12 206 LEU A N 1
ATOM 1522 C CA . LEU A 1 206 ? -2.387 20.678 14.689 1.00 97.12 206 LEU A CA 1
ATOM 1523 C C . LEU A 1 206 ? -1.241 20.925 15.697 1.00 97.12 206 LEU A C 1
ATOM 1525 O O . LEU A 1 206 ? -0.083 20.886 15.278 1.00 97.12 206 LEU A O 1
ATOM 1529 N N . PRO A 1 207 ? -1.508 21.180 16.992 1.00 96.19 207 PRO A N 1
ATOM 1530 C CA . PRO A 1 207 ? -0.463 21.570 17.944 1.00 96.19 207 PRO A CA 1
ATOM 1531 C C . PRO A 1 207 ? 0.391 20.397 18.451 1.00 96.19 207 PRO A C 1
ATOM 1533 O O . PRO A 1 207 ? 1.536 20.602 18.845 1.00 96.19 207 PRO A O 1
ATOM 1536 N N . ALA A 1 208 ? -0.149 19.177 18.451 1.00 97.44 208 ALA A N 1
ATOM 1537 C CA . ALA A 1 208 ? 0.517 17.965 18.924 1.00 97.44 208 ALA A CA 1
ATOM 1538 C C . ALA A 1 208 ? -0.059 16.725 18.214 1.00 97.44 208 ALA A C 1
ATOM 1540 O O . ALA A 1 208 ? -1.157 16.816 17.659 1.00 97.44 208 ALA A O 1
ATOM 1541 N N . PRO A 1 209 ? 0.645 15.578 18.216 1.00 97.75 209 PRO A N 1
ATOM 1542 C CA . PRO A 1 209 ? 0.098 14.335 17.684 1.00 97.75 209 PRO A CA 1
ATOM 1543 C C . PRO A 1 209 ? -1.233 13.934 18.333 1.00 97.75 209 PRO A C 1
ATOM 1545 O O . PRO A 1 209 ? -1.450 14.179 19.520 1.00 97.75 209 PRO A O 1
ATOM 1548 N N . VAL A 1 210 ? -2.128 13.320 17.553 1.00 98.00 210 VAL A N 1
ATOM 1549 C CA . VAL A 1 210 ? -3.442 12.853 18.033 1.00 98.00 210 VAL A CA 1
ATOM 1550 C C . VAL A 1 210 ? -3.615 11.375 17.727 1.00 98.00 210 VAL A C 1
ATOM 1552 O O . VAL A 1 210 ? -3.578 10.979 16.565 1.00 98.00 210 VAL A O 1
ATOM 1555 N N . SER A 1 211 ? -3.865 10.564 18.754 1.00 97.31 211 SER A N 1
ATOM 1556 C CA . SER A 1 211 ? -4.090 9.126 18.589 1.00 97.31 211 SER A CA 1
ATOM 1557 C C . SER A 1 211 ? -5.366 8.840 17.798 1.00 97.31 211 SER A C 1
ATOM 1559 O O . SER A 1 211 ? -6.464 9.209 18.222 1.00 97.31 211 SER A O 1
ATOM 1561 N N . ILE A 1 212 ? -5.239 8.131 16.675 1.00 97.75 212 ILE A N 1
ATOM 1562 C CA . ILE A 1 212 ? -6.376 7.751 15.822 1.00 97.75 212 ILE A CA 1
ATOM 1563 C C . ILE A 1 212 ? -7.317 6.793 16.565 1.00 97.75 212 ILE A C 1
ATOM 1565 O O . ILE A 1 212 ? -8.535 6.924 16.466 1.00 97.75 212 ILE A O 1
ATOM 1569 N N . ALA A 1 213 ? -6.768 5.905 17.396 1.00 96.50 213 ALA A N 1
ATOM 1570 C CA . ALA A 1 213 ? -7.534 4.957 18.207 1.00 96.50 213 ALA A CA 1
ATOM 1571 C C . ALA A 1 213 ? -8.430 5.630 19.271 1.00 96.50 213 ALA A C 1
ATOM 1573 O O . ALA A 1 213 ? -9.277 4.968 19.863 1.00 96.50 213 ALA A O 1
ATOM 1574 N N . SER A 1 214 ? -8.262 6.937 19.517 1.00 97.75 214 SER A N 1
ATOM 1575 C CA . SER A 1 214 ? -9.116 7.736 20.414 1.00 97.75 214 SER A CA 1
ATOM 1576 C C . SER A 1 214 ? -10.310 8.402 19.718 1.00 97.75 214 SER A C 1
ATOM 1578 O O . SER A 1 214 ? -11.159 9.001 20.378 1.00 97.75 214 SER A O 1
ATOM 1580 N N . LEU A 1 215 ? -10.391 8.317 18.388 1.00 98.62 215 LEU A N 1
ATOM 1581 C CA . LEU A 1 215 ? -11.387 9.007 17.574 1.00 98.62 215 LEU A CA 1
ATOM 1582 C C . LEU A 1 215 ? -12.273 7.990 16.864 1.00 98.62 215 LEU A C 1
ATOM 1584 O O . LEU A 1 215 ? -11.767 7.008 16.334 1.00 98.62 215 LEU A O 1
ATOM 1588 N N . THR A 1 216 ? -13.580 8.240 16.794 1.00 98.88 216 THR A N 1
ATOM 1589 C CA . THR A 1 216 ? -14.447 7.532 15.838 1.00 98.88 216 THR A CA 1
ATOM 1590 C C . THR A 1 216 ? -14.141 7.989 14.415 1.00 98.88 216 THR A C 1
ATOM 1592 O O . THR A 1 216 ? -13.644 9.105 14.219 1.00 98.88 216 THR A O 1
ATOM 1595 N N . VAL A 1 217 ? -14.496 7.187 13.407 1.00 98.75 217 VAL A N 1
ATOM 1596 C CA . VAL A 1 217 ? -14.309 7.585 12.000 1.00 98.75 217 VAL A CA 1
ATOM 1597 C C . VAL A 1 217 ? -14.989 8.923 11.690 1.00 98.75 217 VAL A C 1
ATOM 1599 O O . VAL A 1 217 ? -14.390 9.802 11.072 1.00 98.75 217 VAL A O 1
ATOM 1602 N N . ALA A 1 218 ? -16.205 9.131 12.202 1.00 98.56 218 ALA A N 1
ATOM 1603 C CA . ALA A 1 218 ? -16.956 10.362 11.984 1.00 98.56 218 ALA A CA 1
ATOM 1604 C C . ALA A 1 218 ? 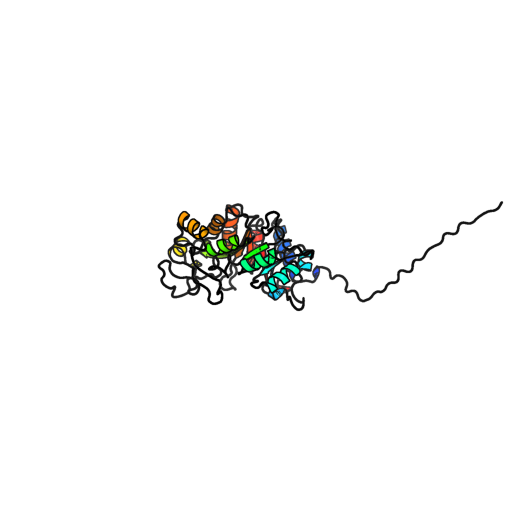-16.230 11.582 12.572 1.00 98.56 218 ALA A C 1
ATOM 1606 O O . ALA A 1 218 ? -16.127 12.622 11.920 1.00 98.56 218 ALA A O 1
ATOM 1607 N N . ARG A 1 219 ? -15.679 11.459 13.790 1.00 98.62 219 ARG A N 1
ATOM 1608 C CA . ARG A 1 219 ? -14.939 12.557 14.424 1.00 98.62 219 ARG A CA 1
ATOM 1609 C C . ARG A 1 219 ? -13.621 12.827 13.711 1.00 98.62 219 ARG A C 1
ATOM 1611 O O . ARG A 1 219 ? -13.298 13.994 13.496 1.00 98.62 219 ARG A O 1
ATOM 1618 N N . LEU A 1 220 ? -12.887 11.776 13.349 1.00 98.75 220 LEU A N 1
ATOM 1619 C CA . LEU A 1 220 ? -11.640 11.866 12.594 1.00 98.75 220 LEU A CA 1
ATOM 1620 C C . LEU A 1 220 ? -11.851 12.658 11.297 1.00 98.75 220 LEU A C 1
ATOM 1622 O O . LEU A 1 220 ? -11.190 13.673 11.080 1.00 98.75 220 LEU A O 1
ATOM 1626 N N . GLN A 1 221 ? -12.824 12.241 10.485 1.00 98.62 221 GLN A N 1
ATOM 1627 C CA . GLN A 1 221 ? -13.073 12.819 9.165 1.00 98.62 221 GLN A CA 1
ATOM 1628 C C . GLN A 1 221 ? -13.625 14.246 9.220 1.00 98.62 221 GLN A C 1
ATOM 1630 O O . GLN A 1 221 ? -13.268 15.069 8.381 1.00 98.62 221 GLN A O 1
ATOM 1635 N N . ALA A 1 222 ? -14.446 14.567 10.223 1.00 98.25 222 ALA A N 1
ATOM 1636 C CA . ALA A 1 222 ? -14.979 15.916 10.406 1.00 98.25 222 ALA A CA 1
ATOM 1637 C C . ALA A 1 222 ? -13.938 16.925 10.924 1.00 98.25 222 ALA A C 1
ATOM 1639 O O . ALA A 1 222 ? -14.133 18.130 10.785 1.00 98.25 222 ALA A O 1
ATOM 1640 N N . THR A 1 223 ? -12.866 16.453 11.569 1.00 98.44 223 THR A N 1
ATOM 1641 C CA . THR A 1 223 ? -11.960 17.325 12.335 1.00 98.44 223 THR A CA 1
ATOM 1642 C C . THR A 1 223 ? -10.617 17.542 11.653 1.00 98.44 223 THR A C 1
ATOM 1644 O O . THR A 1 223 ? -10.014 18.595 11.866 1.00 98.44 223 THR A O 1
ATOM 1647 N N . TYR A 1 224 ? -10.133 16.588 10.853 1.00 98.62 224 TYR A N 1
ATOM 1648 C CA . TYR A 1 224 ? -8.752 16.590 10.369 1.00 98.62 224 TYR A CA 1
ATOM 1649 C C . TYR A 1 224 ? -8.639 16.396 8.859 1.00 98.62 224 TYR A C 1
ATOM 1651 O O . TYR A 1 224 ? -9.402 15.657 8.238 1.00 98.62 224 TYR A O 1
ATOM 1659 N N . VAL A 1 225 ? -7.624 17.045 8.293 1.00 98.50 225 VAL A N 1
ATOM 1660 C CA . VAL A 1 225 ? -7.213 16.928 6.892 1.00 98.50 225 VAL A CA 1
ATOM 1661 C C . VAL A 1 225 ? -5.704 16.699 6.859 1.00 98.50 225 VAL A C 1
ATOM 1663 O O . VAL A 1 225 ? -4.964 17.367 7.588 1.00 98.50 225 VAL A O 1
ATOM 1666 N N . CYS A 1 226 ? -5.246 15.752 6.041 1.00 98.44 226 CYS A N 1
ATOM 1667 C CA . CYS A 1 226 ? -3.837 15.371 5.937 1.00 98.44 226 CYS A CA 1
ATOM 1668 C C . CYS A 1 226 ? -3.277 15.713 4.552 1.00 98.44 226 CYS A C 1
ATOM 1670 O O . CYS A 1 226 ? -3.036 14.842 3.722 1.00 98.44 226 CYS A O 1
ATOM 1672 N N . ASP A 1 227 ? -3.110 17.013 4.304 1.00 98.31 227 ASP A N 1
ATOM 1673 C CA . ASP A 1 227 ? -2.706 17.593 3.018 1.00 98.31 227 ASP A CA 1
ATOM 1674 C C . ASP A 1 227 ? -1.325 18.267 3.046 1.00 98.31 227 ASP A C 1
ATOM 1676 O O . ASP A 1 227 ? -0.954 18.942 2.082 1.00 98.31 227 ASP A O 1
ATOM 1680 N N . LYS A 1 228 ? -0.558 18.145 4.138 1.00 98.12 228 LYS A N 1
ATOM 1681 C CA . LYS A 1 228 ? 0.747 18.810 4.234 1.00 98.12 228 LYS A CA 1
ATOM 1682 C C . LYS A 1 228 ? 1.800 18.103 3.388 1.00 98.12 228 LYS A C 1
ATOM 1684 O O . LYS A 1 228 ? 1.835 16.878 3.304 1.00 98.12 228 LYS A O 1
ATOM 1689 N N . LEU A 1 229 ? 2.686 18.912 2.814 1.00 98.19 229 LEU A N 1
ATOM 1690 C CA . LEU A 1 229 ? 3.787 18.448 1.980 1.00 98.19 229 LEU A CA 1
ATOM 1691 C C . LEU A 1 229 ? 5.016 18.113 2.826 1.00 98.19 229 LEU A C 1
ATOM 1693 O O . LEU A 1 229 ? 5.396 18.868 3.728 1.00 98.19 229 LEU A O 1
ATOM 1697 N N . LEU A 1 230 ? 5.649 16.987 2.517 1.00 95.50 230 LEU A N 1
ATOM 1698 C CA . LEU A 1 230 ? 6.871 16.532 3.164 1.00 95.50 230 LEU A CA 1
ATOM 1699 C C . LEU A 1 230 ? 8.087 17.239 2.553 1.00 95.50 230 LEU A C 1
ATOM 1701 O O . LEU A 1 230 ? 8.233 17.330 1.337 1.00 95.50 230 LEU A O 1
ATOM 1705 N N . LYS A 1 231 ? 8.987 17.738 3.407 1.00 93.56 231 LYS A N 1
ATOM 1706 C CA . LYS A 1 231 ? 10.140 18.553 2.976 1.00 93.56 231 LYS A CA 1
ATOM 1707 C C . LYS A 1 231 ? 11.138 17.787 2.103 1.00 93.56 231 LYS A C 1
ATOM 1709 O O . LYS A 1 231 ? 11.834 18.401 1.305 1.00 93.56 231 LYS A O 1
ATOM 1714 N N . ASP A 1 232 ? 11.224 16.473 2.277 1.00 93.50 232 ASP A N 1
ATOM 1715 C CA . ASP A 1 232 ? 12.097 15.567 1.527 1.00 93.50 232 ASP A CA 1
ATOM 1716 C C . ASP A 1 232 ? 11.473 15.082 0.205 1.00 93.50 232 ASP A C 1
ATOM 1718 O O . ASP A 1 232 ? 12.053 14.226 -0.459 1.00 93.50 232 ASP A O 1
ATOM 1722 N N . ARG A 1 233 ? 10.300 15.608 -0.186 1.00 94.88 233 ARG A N 1
ATOM 1723 C CA . ARG A 1 233 ? 9.552 15.210 -1.392 1.00 94.88 233 ARG A CA 1
ATOM 1724 C C . ARG A 1 233 ? 9.238 16.430 -2.264 1.00 94.88 233 ARG A C 1
ATOM 1726 O O . ARG A 1 233 ? 8.106 16.911 -2.260 1.00 94.88 233 ARG A O 1
ATOM 1733 N N . PRO A 1 234 ? 10.229 16.964 -2.995 1.00 94.88 234 PRO A N 1
ATOM 1734 C CA . PRO A 1 234 ? 10.059 18.205 -3.746 1.00 94.88 234 PRO A CA 1
ATOM 1735 C C . PRO A 1 234 ? 9.035 18.102 -4.889 1.00 94.88 234 PRO A C 1
ATOM 1737 O O . PRO A 1 234 ? 8.486 19.121 -5.295 1.00 94.88 234 PRO A O 1
ATOM 1740 N N . GLU A 1 235 ? 8.752 16.900 -5.396 1.00 96.94 235 GLU A N 1
ATOM 1741 C CA . GLU A 1 235 ? 7.744 16.662 -6.438 1.00 96.94 235 GLU A CA 1
ATOM 1742 C C . GLU A 1 235 ? 6.306 16.592 -5.903 1.00 96.94 235 GLU A C 1
ATOM 1744 O O . GLU A 1 235 ? 5.351 16.555 -6.687 1.00 96.94 235 GLU A O 1
ATOM 1749 N N . GLN A 1 236 ? 6.128 16.575 -4.580 1.00 97.88 236 GLN A N 1
ATOM 1750 C CA . GLN A 1 236 ? 4.815 16.456 -3.971 1.00 97.88 236 GLN A CA 1
ATOM 1751 C C . GLN A 1 236 ? 4.010 17.748 -4.154 1.00 97.88 236 GLN A C 1
ATOM 1753 O O . GLN A 1 236 ? 4.492 18.853 -3.913 1.00 97.88 236 GLN A O 1
ATOM 1758 N N . THR A 1 237 ? 2.737 17.613 -4.515 1.00 98.38 237 THR A N 1
ATOM 1759 C CA . THR A 1 237 ? 1.771 18.718 -4.476 1.00 98.38 237 THR A CA 1
ATOM 1760 C C . THR A 1 237 ? 0.483 18.274 -3.800 1.00 98.38 237 THR A C 1
ATOM 1762 O O . THR A 1 237 ? 0.162 17.090 -3.763 1.00 98.38 237 THR A O 1
ATOM 1765 N N . ASN A 1 238 ? -0.250 19.228 -3.237 1.00 98.12 238 ASN A N 1
ATOM 1766 C CA . ASN A 1 238 ? -1.581 19.034 -2.673 1.00 98.12 238 ASN A CA 1
ATOM 1767 C C . ASN A 1 238 ? -2.656 19.796 -3.475 1.00 98.12 238 ASN A C 1
ATOM 1769 O O . ASN A 1 238 ? -3.793 19.948 -3.022 1.00 98.12 238 ASN A O 1
ATOM 1773 N N . ASP A 1 239 ? -2.313 20.259 -4.681 1.00 98.25 239 ASP A N 1
ATOM 1774 C CA . ASP A 1 239 ? -3.235 20.939 -5.585 1.00 98.25 239 ASP A CA 1
ATOM 1775 C C . ASP A 1 239 ? -4.390 20.014 -5.998 1.00 98.25 239 ASP A C 1
ATOM 1777 O O . ASP A 1 239 ? -4.208 19.007 -6.684 1.00 98.25 239 ASP A O 1
ATOM 1781 N N . ARG A 1 240 ? -5.608 20.389 -5.601 1.00 98.19 240 ARG A N 1
ATOM 1782 C CA . ARG A 1 240 ? -6.846 19.646 -5.876 1.00 98.19 240 ARG A CA 1
ATOM 1783 C C . ARG A 1 240 ? -7.161 19.548 -7.365 1.00 98.19 240 ARG A C 1
ATOM 1785 O O . ARG A 1 240 ? -7.791 18.580 -7.778 1.00 98.19 240 ARG A O 1
ATOM 1792 N N . ALA A 1 241 ? -6.725 20.514 -8.175 1.00 98.00 241 ALA A N 1
ATOM 1793 C CA . ALA A 1 241 ? -6.936 20.473 -9.621 1.00 98.00 241 ALA A CA 1
ATOM 1794 C C . ALA A 1 241 ? -6.179 19.310 -10.283 1.00 98.00 241 ALA A C 1
ATOM 1796 O O . ALA A 1 241 ? -6.525 18.891 -11.385 1.00 98.00 241 ALA A O 1
ATOM 1797 N N . ARG A 1 242 ? -5.169 18.765 -9.598 1.00 97.88 242 ARG A N 1
ATOM 1798 C CA . ARG A 1 242 ? -4.396 17.602 -10.033 1.00 97.88 242 ARG A CA 1
ATOM 1799 C C . ARG A 1 242 ? -4.953 16.264 -9.534 1.00 97.88 242 ARG A C 1
ATOM 1801 O O . ARG A 1 242 ? -4.246 15.263 -9.632 1.00 97.88 242 ARG A O 1
ATOM 1808 N N . SER A 1 243 ? -6.142 16.267 -8.932 1.00 98.50 243 SER A N 1
ATOM 1809 C CA . SER A 1 243 ? -6.829 15.067 -8.434 1.00 98.50 243 SER A CA 1
ATOM 1810 C C . SER A 1 243 ? -8.358 15.205 -8.574 1.00 98.50 243 SER A C 1
ATOM 1812 O O . SER A 1 243 ? -9.091 15.211 -7.574 1.00 98.50 243 SER A O 1
ATOM 1814 N N . PRO A 1 244 ? -8.861 15.431 -9.806 1.00 98.50 244 PRO A N 1
ATOM 1815 C CA . PRO A 1 244 ? -10.279 15.666 -10.064 1.00 98.50 244 PRO A CA 1
ATOM 1816 C C . PRO A 1 244 ? -11.180 14.486 -9.672 1.00 98.50 244 PRO A C 1
ATOM 1818 O O . PRO A 1 244 ? -12.307 14.722 -9.226 1.00 98.50 244 PRO A O 1
ATOM 1821 N N . GLU A 1 245 ? -10.730 13.233 -9.793 1.00 98.44 245 GLU A N 1
ATOM 1822 C CA . GLU A 1 245 ? -11.540 12.071 -9.414 1.00 98.44 245 GLU A CA 1
ATOM 1823 C C . GLU A 1 245 ? -11.704 11.977 -7.897 1.00 98.44 245 GLU A C 1
ATOM 1825 O O . GLU A 1 245 ? -12.814 11.733 -7.414 1.00 98.44 245 GLU A O 1
ATOM 1830 N N . ALA A 1 246 ? -10.637 12.222 -7.133 1.00 98.69 246 ALA A N 1
ATOM 1831 C CA . ALA A 1 246 ? -10.669 12.266 -5.677 1.00 98.69 246 ALA A CA 1
ATOM 1832 C C . ALA A 1 246 ? -11.576 13.397 -5.179 1.00 98.69 246 ALA A C 1
ATOM 1834 O O . ALA A 1 246 ? -12.399 13.180 -4.287 1.00 98.69 246 ALA A O 1
ATOM 1835 N N . VAL A 1 247 ? -11.494 14.584 -5.793 1.00 98.81 247 VAL A N 1
ATOM 1836 C CA . VAL A 1 247 ? -12.391 15.715 -5.502 1.00 98.81 247 VAL A CA 1
ATOM 1837 C C . VAL A 1 247 ? -13.849 15.341 -5.780 1.00 98.81 247 VAL A C 1
ATOM 1839 O O . VAL A 1 247 ? -14.717 15.543 -4.927 1.00 98.81 247 VAL A O 1
ATOM 1842 N N . ALA A 1 248 ? -14.133 14.756 -6.946 1.00 98.62 248 ALA A N 1
ATOM 1843 C CA . ALA A 1 248 ? -15.486 14.356 -7.322 1.00 98.62 248 ALA A CA 1
ATOM 1844 C C . ALA A 1 248 ? -16.038 13.237 -6.423 1.00 98.62 248 ALA A C 1
ATOM 1846 O O . ALA A 1 248 ? -17.227 13.229 -6.092 1.00 98.62 248 ALA A O 1
ATOM 1847 N N . PHE A 1 249 ? -15.194 12.284 -6.022 1.00 98.69 249 PHE A N 1
ATOM 1848 C CA . PHE A 1 249 ? -15.561 11.233 -5.080 1.00 98.69 249 PHE A CA 1
ATOM 1849 C C . PHE A 1 249 ? -15.883 11.811 -3.704 1.00 98.69 249 PHE A C 1
ATOM 1851 O O . PHE A 1 249 ? -16.932 11.478 -3.148 1.00 98.69 249 PHE A O 1
ATOM 1858 N N . ALA A 1 250 ? -15.033 12.699 -3.182 1.00 98.50 250 ALA A N 1
ATOM 1859 C CA . ALA A 1 250 ? -15.252 13.338 -1.891 1.00 98.50 250 ALA A CA 1
ATOM 1860 C C . ALA A 1 250 ? -16.585 14.098 -1.867 1.00 98.50 250 ALA A C 1
ATOM 1862 O O . ALA A 1 250 ? -17.422 13.840 -1.002 1.00 98.50 250 ALA A O 1
ATOM 1863 N N . ALA A 1 251 ? -16.846 14.921 -2.888 1.00 98.44 251 ALA A N 1
ATOM 1864 C CA . ALA A 1 251 ? -18.097 15.666 -3.018 1.00 98.44 251 ALA A CA 1
ATOM 1865 C C . ALA A 1 251 ? -19.333 14.749 -3.073 1.00 98.44 251 ALA A C 1
ATOM 1867 O O . ALA A 1 251 ? -20.313 14.979 -2.368 1.00 98.44 251 ALA A O 1
ATOM 1868 N N . ARG A 1 252 ? -19.290 13.677 -3.876 1.00 98.25 252 ARG A N 1
ATOM 1869 C CA . ARG A 1 252 ? -20.420 12.745 -4.037 1.00 98.25 252 ARG A CA 1
ATOM 1870 C C . ARG A 1 252 ? -20.685 11.890 -2.795 1.00 98.25 252 ARG A C 1
ATOM 1872 O O . ARG A 1 252 ? -21.814 11.453 -2.594 1.00 98.25 252 ARG A O 1
ATOM 1879 N N . THR A 1 253 ? -19.656 11.611 -1.999 1.00 97.62 253 THR A N 1
ATOM 1880 C CA . THR A 1 253 ? -19.751 10.752 -0.805 1.00 97.62 253 THR A CA 1
ATOM 1881 C C . THR A 1 253 ? -19.856 11.533 0.501 1.00 97.62 253 THR A C 1
ATOM 1883 O O . THR A 1 253 ? -20.005 10.924 1.558 1.00 97.62 253 THR A O 1
ATOM 1886 N N . GLY A 1 254 ? -19.815 12.866 0.438 1.00 97.38 254 GLY A N 1
ATOM 1887 C CA . GLY A 1 254 ? -19.926 13.736 1.605 1.00 97.38 254 GLY A CA 1
ATOM 1888 C C . GLY A 1 254 ? -18.665 13.787 2.472 1.00 97.38 254 GLY A C 1
ATOM 1889 O O . GLY A 1 254 ? -18.761 14.131 3.648 1.00 97.38 254 GLY A O 1
ATOM 1890 N N . LEU A 1 255 ? -17.491 13.449 1.927 1.00 97.50 255 LEU A N 1
ATOM 1891 C CA . LEU A 1 255 ? -16.224 13.693 2.618 1.00 97.50 255 LEU A CA 1
ATOM 1892 C C . LEU A 1 255 ? -15.940 15.206 2.645 1.00 97.50 255 LEU A C 1
ATOM 1894 O O . LEU A 1 255 ? -16.033 15.841 1.591 1.00 97.50 255 LEU A O 1
ATOM 1898 N N . PRO A 1 256 ? -15.565 15.790 3.801 1.00 96.06 256 PRO A N 1
ATOM 1899 C CA . PRO A 1 256 ? -15.309 17.229 3.902 1.00 96.06 256 PRO A CA 1
ATOM 1900 C C . PRO A 1 256 ? -14.188 17.732 2.984 1.00 96.06 256 PRO A C 1
ATOM 1902 O O . PRO A 1 256 ? -14.218 18.880 2.545 1.00 96.06 256 PRO A O 1
ATOM 1905 N N . ASP A 1 257 ? -13.199 16.883 2.698 1.00 98.25 257 ASP A N 1
ATOM 1906 C CA . ASP A 1 257 ? -12.032 17.213 1.888 1.00 98.25 257 ASP A CA 1
ATOM 1907 C C . ASP A 1 257 ? -11.516 15.957 1.149 1.00 98.25 257 ASP A C 1
ATOM 1909 O O . ASP A 1 257 ? -11.577 14.862 1.712 1.00 98.25 257 ASP A O 1
ATOM 1913 N N . PRO A 1 258 ? -10.973 16.049 -0.084 1.00 98.56 258 PRO A N 1
ATOM 1914 C CA . PRO A 1 258 ? -10.305 14.907 -0.726 1.00 98.56 258 PRO A CA 1
ATOM 1915 C C . PRO A 1 258 ? -9.100 14.366 0.069 1.00 98.56 258 PRO A C 1
ATOM 1917 O O . PRO A 1 258 ? -8.759 13.193 -0.077 1.00 98.56 258 PRO A O 1
ATOM 1920 N N . TYR A 1 259 ? -8.478 15.187 0.924 1.00 98.69 259 TYR A N 1
ATOM 1921 C CA . TYR A 1 259 ? -7.386 14.791 1.825 1.00 98.69 259 TYR A CA 1
ATOM 1922 C C . TYR A 1 259 ? -7.869 14.403 3.234 1.00 98.69 259 TYR A C 1
ATOM 1924 O O . TYR A 1 259 ? -7.065 14.280 4.165 1.00 98.69 259 TYR A O 1
ATOM 1932 N N . THR A 1 260 ? -9.178 14.223 3.430 1.00 98.31 260 THR A N 1
ATOM 1933 C CA . THR A 1 260 ? -9.712 13.563 4.624 1.00 98.31 260 THR A CA 1
ATOM 1934 C C . THR A 1 260 ? -9.134 12.150 4.724 1.00 98.31 260 THR A C 1
ATOM 1936 O O . THR A 1 260 ? -9.068 11.445 3.720 1.00 98.31 260 THR A O 1
ATOM 1939 N N . VAL A 1 261 ? -8.759 11.720 5.935 1.00 98.69 261 VAL A N 1
ATOM 1940 C CA . VAL A 1 261 ? -8.281 10.352 6.195 1.00 98.69 261 VAL A CA 1
ATOM 1941 C C . VAL A 1 261 ? -9.365 9.348 5.768 1.00 98.69 261 VAL A C 1
ATOM 1943 O O . VAL A 1 261 ? -10.425 9.293 6.409 1.00 98.69 261 VAL A O 1
ATOM 1946 N N . PRO A 1 262 ? -9.164 8.575 4.685 1.00 98.69 262 PRO A N 1
ATOM 1947 C CA . PRO A 1 262 ? -10.199 7.682 4.199 1.00 98.69 262 PRO A CA 1
ATOM 1948 C C . PRO A 1 262 ? -10.294 6.426 5.076 1.00 98.69 262 PRO A C 1
ATOM 1950 O O . PRO A 1 262 ? -9.355 6.043 5.775 1.00 98.69 262 PRO A O 1
ATOM 1953 N N . THR A 1 263 ? -11.437 5.749 5.025 1.00 98.88 263 THR A N 1
ATOM 1954 C CA . THR A 1 263 ? -11.558 4.352 5.466 1.00 98.88 263 THR A CA 1
ATOM 1955 C C . THR A 1 263 ? -11.079 3.412 4.367 1.00 98.88 263 THR A C 1
ATOM 1957 O O . THR A 1 263 ? -11.185 3.732 3.179 1.00 98.88 263 THR A O 1
ATOM 1960 N N . LEU A 1 264 ? -10.650 2.203 4.734 1.00 98.81 264 LEU A N 1
ATOM 1961 C CA . LEU A 1 264 ? -10.284 1.171 3.756 1.00 98.81 264 LEU A CA 1
ATOM 1962 C C . LEU A 1 264 ? -11.435 0.895 2.768 1.00 98.81 264 LEU A C 1
ATOM 1964 O O . LEU A 1 264 ? -11.247 0.798 1.557 1.00 98.81 264 LEU A O 1
ATOM 1968 N N . SER A 1 265 ? -12.663 0.871 3.288 1.00 98.50 265 SER A N 1
ATOM 1969 C CA . SER A 1 265 ? -13.888 0.720 2.500 1.00 98.50 265 SER A CA 1
ATOM 1970 C C . SER A 1 265 ? -14.115 1.849 1.483 1.00 98.50 265 SER A C 1
ATOM 1972 O O . SER A 1 265 ? -14.630 1.587 0.394 1.00 98.50 265 SER A O 1
ATOM 1974 N N . GLN A 1 266 ? -13.750 3.092 1.819 1.00 98.75 266 GLN A N 1
ATOM 1975 C CA . GLN A 1 266 ? -13.846 4.237 0.907 1.00 98.75 266 GLN A CA 1
ATOM 1976 C C . GLN A 1 266 ? -12.809 4.146 -0.217 1.00 98.75 266 GLN A C 1
ATOM 1978 O O . GLN A 1 266 ? -13.160 4.428 -1.358 1.00 98.75 266 GLN A O 1
ATOM 1983 N N . VAL A 1 267 ? -11.587 3.675 0.058 1.00 98.69 267 VAL A N 1
ATOM 1984 C CA . VAL A 1 267 ? -10.570 3.444 -0.987 1.00 98.69 267 VAL A CA 1
ATOM 1985 C C . VAL A 1 267 ? -11.013 2.353 -1.965 1.00 98.69 267 VAL A C 1
ATOM 1987 O O . VAL A 1 267 ? -10.916 2.535 -3.178 1.00 98.69 267 VAL A O 1
ATOM 1990 N N . PHE A 1 268 ? -11.592 1.255 -1.469 1.00 98.56 268 PHE A N 1
ATOM 1991 C CA . PHE A 1 268 ? -12.158 0.217 -2.338 1.00 98.56 268 PHE A CA 1
ATOM 1992 C C . PHE A 1 268 ? -13.279 0.746 -3.238 1.00 98.56 268 PHE A C 1
ATOM 1994 O O . PHE A 1 268 ? -13.328 0.411 -4.419 1.00 98.56 268 PHE A O 1
ATOM 2001 N N . ALA A 1 269 ? -14.165 1.589 -2.699 1.00 98.31 269 ALA A N 1
ATOM 2002 C CA . ALA A 1 269 ? -15.225 2.221 -3.482 1.00 98.31 269 ALA A CA 1
ATOM 2003 C C . ALA A 1 269 ? -14.669 3.227 -4.505 1.00 98.31 269 ALA A C 1
ATOM 2005 O O . ALA A 1 269 ? -15.162 3.292 -5.629 1.00 98.31 269 ALA A O 1
ATOM 2006 N N . PHE A 1 270 ? -13.633 3.983 -4.138 1.00 98.50 270 PHE A N 1
ATOM 2007 C CA . PHE A 1 270 ? -12.961 4.932 -5.024 1.00 98.50 270 PHE A CA 1
ATOM 2008 C C . PHE A 1 270 ? -12.359 4.230 -6.248 1.00 98.50 270 PHE A C 1
ATOM 2010 O O . PHE A 1 270 ? -12.608 4.629 -7.383 1.00 98.50 270 PHE A O 1
ATOM 2017 N N . ALA A 1 271 ? -11.660 3.115 -6.031 1.00 97.19 271 ALA A N 1
ATOM 2018 C CA . ALA A 1 271 ? -10.997 2.358 -7.088 1.00 97.19 271 ALA A CA 1
ATOM 2019 C C . ALA A 1 271 ? -11.879 1.269 -7.742 1.00 97.19 271 ALA A C 1
ATOM 2021 O O . ALA A 1 271 ? -11.380 0.478 -8.545 1.00 97.19 271 ALA A O 1
ATOM 2022 N N . GLN A 1 272 ? -13.184 1.203 -7.441 1.00 93.75 272 GLN A N 1
ATOM 2023 C CA . GLN A 1 272 ? -14.046 0.072 -7.830 1.00 93.75 272 GLN A CA 1
ATOM 2024 C C . GLN A 1 272 ? -14.104 -0.181 -9.346 1.00 93.75 272 GLN A C 1
ATOM 2026 O O . GLN A 1 272 ? -14.162 -1.331 -9.780 1.00 93.75 272 GLN A O 1
ATOM 2031 N N . ALA A 1 273 ? -14.063 0.889 -10.148 1.00 89.06 273 ALA A N 1
ATOM 2032 C CA . ALA A 1 273 ? -14.136 0.828 -11.609 1.00 89.06 273 ALA A CA 1
ATOM 2033 C C . ALA A 1 273 ? -12.787 0.485 -12.264 1.00 89.06 273 ALA A C 1
ATOM 2035 O O . ALA A 1 273 ? -12.716 0.278 -13.473 1.00 89.06 273 ALA A O 1
ATOM 2036 N N . ARG A 1 274 ? -11.706 0.435 -11.479 1.00 90.75 274 ARG A N 1
ATOM 2037 C CA . ARG A 1 274 ? -10.351 0.164 -11.958 1.00 90.75 274 ARG A CA 1
ATOM 2038 C C . ARG A 1 274 ? -10.026 -1.312 -11.780 1.00 90.75 274 ARG A C 1
ATOM 2040 O O . ARG A 1 274 ? -10.394 -1.929 -10.779 1.00 90.75 274 ARG A O 1
ATOM 2047 N N . ARG A 1 275 ? -9.272 -1.880 -12.721 1.00 88.62 275 ARG A N 1
ATOM 2048 C CA . ARG A 1 275 ? -8.731 -3.248 -12.638 1.00 88.62 275 ARG A CA 1
ATOM 2049 C C . ARG A 1 275 ? -7.435 -3.275 -11.816 1.00 88.62 275 ARG A C 1
ATOM 2051 O O . ARG A 1 275 ? -6.415 -3.750 -12.289 1.00 88.62 275 ARG A O 1
ATOM 2058 N N . VAL A 1 276 ? -7.495 -2.739 -10.598 1.00 96.56 276 VAL A N 1
ATOM 2059 C CA . VAL A 1 276 ? -6.354 -2.622 -9.677 1.00 96.56 276 VAL A CA 1
ATOM 2060 C C . VAL A 1 276 ? -6.461 -3.633 -8.531 1.00 96.56 276 VAL A C 1
ATOM 2062 O O . VAL A 1 276 ? -7.575 -4.024 -8.145 1.00 96.56 276 VAL A O 1
ATOM 2065 N N . ARG A 1 277 ? -5.323 -4.068 -7.993 1.00 98.31 277 ARG A N 1
ATOM 2066 C CA . ARG A 1 277 ? -5.235 -4.839 -6.747 1.00 98.31 277 ARG A CA 1
ATOM 2067 C C . ARG A 1 277 ? -4.949 -3.925 -5.550 1.00 98.31 277 ARG A C 1
ATOM 2069 O O . ARG A 1 277 ? -4.677 -2.739 -5.711 1.00 98.31 277 ARG A O 1
ATOM 2076 N N . PHE A 1 278 ? -4.986 -4.488 -4.349 1.00 98.88 278 PHE A N 1
ATOM 2077 C CA . PHE A 1 278 ? -4.646 -3.809 -3.104 1.00 98.88 278 PHE A CA 1
ATOM 2078 C C . PHE A 1 278 ? -3.646 -4.644 -2.312 1.00 98.88 278 PHE A C 1
ATOM 2080 O O . PHE A 1 278 ? -3.813 -5.859 -2.202 1.00 98.88 278 PHE A O 1
ATOM 2087 N N . ASN A 1 279 ? -2.647 -3.992 -1.733 1.00 98.88 279 ASN A N 1
ATOM 2088 C CA . ASN A 1 279 ? -1.740 -4.600 -0.772 1.00 98.88 279 ASN A CA 1
ATOM 2089 C C . ASN A 1 279 ? -1.895 -3.852 0.557 1.00 98.88 279 ASN A C 1
ATOM 2091 O O . ASN A 1 279 ? -1.515 -2.688 0.666 1.00 98.88 279 ASN A O 1
ATOM 2095 N N . VAL A 1 280 ? -2.584 -4.479 1.512 1.00 98.88 280 VAL A N 1
ATOM 2096 C CA . VAL A 1 280 ? -3.119 -3.816 2.707 1.00 98.88 280 VAL A CA 1
ATOM 2097 C C . VAL A 1 280 ? -2.245 -4.119 3.914 1.00 98.88 280 VAL A C 1
ATOM 2099 O O . VAL A 1 280 ? -2.270 -5.240 4.423 1.00 98.88 280 VAL A O 1
ATOM 2102 N N . GLU A 1 281 ? -1.489 -3.140 4.405 1.00 98.69 281 GLU A N 1
ATOM 2103 C CA . GLU A 1 281 ? -0.635 -3.329 5.574 1.00 98.69 281 GLU A CA 1
ATOM 2104 C C . GLU A 1 281 ? -1.418 -3.232 6.888 1.00 98.69 281 GLU A C 1
ATOM 2106 O O . GLU A 1 281 ? -2.153 -2.272 7.143 1.00 98.69 281 GLU A O 1
ATOM 2111 N N . LEU A 1 282 ? -1.208 -4.216 7.765 1.00 98.06 282 LEU A N 1
ATOM 2112 C CA . LEU A 1 282 ? -1.548 -4.123 9.180 1.00 98.06 282 LEU A CA 1
ATOM 2113 C C . LEU A 1 282 ? -0.382 -3.459 9.924 1.00 98.06 282 LEU A C 1
ATOM 2115 O O . LEU A 1 282 ? 0.690 -4.062 10.059 1.00 98.06 282 LEU A O 1
ATOM 2119 N N . LYS A 1 283 ? -0.587 -2.237 10.431 1.00 94.31 283 LYS A N 1
ATOM 2120 C CA . LYS A 1 283 ? 0.435 -1.505 11.191 1.00 94.31 283 LYS A CA 1
ATOM 2121 C C . LYS A 1 283 ? 0.496 -1.895 12.660 1.00 94.31 283 LYS A C 1
ATOM 2123 O O . LYS A 1 283 ? -0.510 -1.917 13.367 1.00 94.31 283 LYS A O 1
ATOM 2128 N N . ARG A 1 284 ? 1.722 -2.091 13.150 1.00 87.19 284 ARG A N 1
ATOM 2129 C CA . ARG A 1 284 ? 2.018 -2.183 14.585 1.00 87.19 284 ARG A CA 1
ATOM 2130 C C . ARG A 1 284 ? 1.876 -0.817 15.251 1.00 87.19 284 ARG A C 1
ATOM 2132 O O . ARG A 1 284 ? 2.308 0.200 14.711 1.00 87.19 284 ARG A O 1
ATOM 2139 N N . ILE A 1 285 ? 1.392 -0.805 16.489 1.00 78.06 285 ILE A N 1
ATOM 2140 C CA . ILE A 1 285 ? 1.436 0.394 17.334 1.00 78.06 285 ILE A CA 1
ATOM 2141 C C . ILE A 1 285 ? 2.858 0.514 17.911 1.00 78.06 285 ILE A C 1
ATOM 2143 O O . ILE A 1 285 ? 3.361 -0.418 18.541 1.00 78.06 285 ILE A O 1
ATOM 2147 N N . ASN A 1 286 ? 3.526 1.651 17.683 1.00 72.62 286 ASN A N 1
ATOM 2148 C CA . ASN A 1 286 ? 4.895 1.949 18.144 1.00 72.62 286 ASN A CA 1
ATOM 2149 C C . ASN A 1 286 ? 5.968 0.924 17.711 1.00 72.62 286 ASN A C 1
ATOM 2151 O O . ASN A 1 286 ? 6.960 0.732 18.414 1.00 72.62 286 ASN A O 1
ATOM 2155 N N . GLY A 1 287 ? 5.750 0.203 16.604 1.00 72.00 287 GLY A N 1
ATOM 2156 C CA . GLY A 1 287 ? 6.681 -0.796 16.052 1.00 72.00 287 GLY A CA 1
ATOM 2157 C C . GLY A 1 287 ? 6.877 -2.069 16.891 1.00 72.00 287 GLY A C 1
ATOM 2158 O O . GLY A 1 287 ? 7.395 -3.059 16.387 1.00 72.00 287 GLY A O 1
ATOM 2159 N N . LYS A 1 288 ? 6.441 -2.084 18.156 1.00 71.06 288 LYS A N 1
ATOM 2160 C CA . LYS A 1 288 ? 6.684 -3.188 19.102 1.00 71.06 288 LYS A CA 1
ATOM 2161 C C . LYS A 1 288 ? 5.415 -3.873 19.581 1.00 71.06 288 LYS A C 1
ATOM 2163 O O . LYS A 1 288 ? 5.464 -5.061 19.881 1.00 71.06 288 LYS A O 1
ATOM 2168 N N . THR A 1 289 ? 4.298 -3.153 19.661 1.00 79.31 289 THR A N 1
ATOM 2169 C CA . THR A 1 289 ? 3.039 -3.732 20.133 1.00 79.31 289 THR A CA 1
ATOM 2170 C C . THR A 1 289 ? 2.510 -4.705 19.081 1.00 79.31 289 THR A C 1
ATOM 2172 O O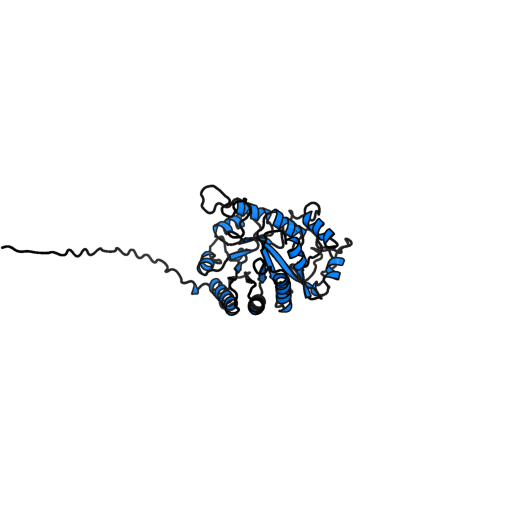 . THR A 1 289 ? 2.334 -4.283 17.932 1.00 79.31 289 THR A O 1
ATOM 2175 N N . PRO A 1 290 ? 2.253 -5.976 19.446 1.00 83.62 290 PRO A N 1
ATOM 2176 C CA . PRO A 1 290 ? 1.651 -6.939 18.536 1.00 83.62 290 PRO A CA 1
ATOM 2177 C C . PRO A 1 290 ? 0.325 -6.430 17.982 1.00 83.62 290 PRO A C 1
ATOM 2179 O O . PRO A 1 290 ? -0.447 -5.765 18.682 1.00 83.62 290 PRO A O 1
ATOM 2182 N N . ILE A 1 291 ? 0.055 -6.759 16.726 1.00 91.44 291 ILE A N 1
ATOM 2183 C CA . ILE A 1 291 ? -1.194 -6.375 16.073 1.00 91.44 291 ILE A CA 1
ATOM 2184 C C . ILE A 1 291 ? -2.336 -7.174 16.693 1.00 91.44 291 ILE A C 1
ATOM 2186 O O . ILE A 1 291 ? -2.260 -8.394 16.857 1.00 91.44 291 ILE A O 1
ATOM 2190 N N . THR A 1 292 ? -3.414 -6.484 17.059 1.00 92.56 292 THR A N 1
ATOM 2191 C CA . THR A 1 292 ? -4.555 -7.144 17.692 1.00 92.56 292 THR A CA 1
ATOM 2192 C C . THR A 1 292 ? -5.320 -7.994 16.669 1.00 92.56 292 THR A C 1
ATOM 2194 O O . THR A 1 292 ? -5.446 -7.596 15.507 1.00 92.56 292 THR A O 1
ATOM 2197 N N . PRO A 1 293 ? -5.918 -9.127 17.086 1.00 95.38 293 PRO A N 1
ATOM 2198 C CA . PRO A 1 293 ? -6.811 -9.910 16.227 1.00 95.38 293 PRO A CA 1
ATOM 2199 C C . PRO A 1 293 ? -7.909 -9.069 15.563 1.00 95.38 293 PRO A C 1
ATOM 2201 O O . PRO A 1 293 ? -8.223 -9.269 14.393 1.00 95.38 293 PRO A O 1
ATOM 2204 N N . ALA A 1 294 ? -8.440 -8.084 16.297 1.00 96.25 294 ALA A N 1
ATOM 2205 C CA . ALA A 1 294 ? -9.495 -7.193 15.828 1.00 96.25 294 ALA A CA 1
ATOM 2206 C C . ALA A 1 294 ? -9.085 -6.377 14.591 1.00 96.25 294 ALA A C 1
ATOM 2208 O O . ALA A 1 294 ? -9.918 -6.132 13.724 1.00 96.25 294 ALA A O 1
ATOM 2209 N N . HIS A 1 295 ? -7.813 -5.984 14.474 1.00 97.69 295 HIS A N 1
ATOM 2210 C CA . HIS A 1 295 ? -7.320 -5.250 13.304 1.00 97.69 295 HIS A CA 1
ATOM 2211 C C . HIS A 1 295 ? -7.304 -6.132 12.057 1.00 97.69 295 HIS A C 1
ATOM 2213 O O . HIS A 1 295 ? -7.876 -5.749 11.035 1.00 97.69 295 HIS A O 1
ATOM 2219 N N . GLY A 1 296 ? -6.746 -7.341 12.163 1.00 98.00 296 GLY A N 1
ATOM 2220 C CA . GLY A 1 296 ? -6.783 -8.321 11.076 1.00 98.00 296 GLY A CA 1
ATOM 2221 C C . GLY A 1 296 ? -8.215 -8.674 10.659 1.00 98.00 296 GLY A C 1
ATOM 2222 O O . GLY A 1 296 ? -8.520 -8.691 9.469 1.00 98.00 296 GLY A O 1
ATOM 2223 N N . ASP A 1 297 ? -9.113 -8.874 11.628 1.00 98.56 297 ASP A N 1
ATOM 2224 C CA . ASP A 1 297 ? -10.525 -9.176 11.372 1.00 98.56 297 ASP A CA 1
ATOM 2225 C C . ASP A 1 297 ? -11.265 -8.029 10.678 1.00 98.56 297 ASP A C 1
ATOM 2227 O O . ASP A 1 297 ? -12.008 -8.271 9.729 1.00 98.56 297 ASP A O 1
ATOM 2231 N N . ALA A 1 298 ? -11.053 -6.785 11.108 1.00 98.62 298 ALA A N 1
ATOM 2232 C CA . ALA A 1 298 ? -11.710 -5.624 10.516 1.00 98.62 298 ALA A CA 1
ATOM 2233 C C . ALA A 1 298 ? -11.247 -5.381 9.068 1.00 98.62 298 ALA A C 1
ATOM 2235 O O . ALA A 1 298 ? -12.064 -5.088 8.189 1.00 98.62 298 ALA A O 1
ATOM 2236 N N . VAL A 1 299 ? -9.949 -5.559 8.789 1.00 98.81 299 VAL A N 1
ATOM 2237 C CA . VAL A 1 299 ? -9.405 -5.500 7.422 1.00 98.81 299 VAL A CA 1
ATOM 2238 C C . VAL A 1 299 ? -9.957 -6.638 6.566 1.00 98.81 299 VAL A C 1
ATOM 2240 O O . VAL A 1 299 ? -10.452 -6.390 5.463 1.00 98.81 299 VAL A O 1
ATOM 2243 N N . ALA A 1 300 ? -9.952 -7.870 7.080 1.00 98.75 300 ALA A N 1
ATOM 2244 C CA . ALA A 1 300 ? -10.508 -9.013 6.369 1.00 98.75 300 ALA A CA 1
ATOM 2245 C C . ALA A 1 300 ? -11.998 -8.819 6.062 1.00 98.75 300 ALA A C 1
ATOM 2247 O O . ALA A 1 300 ? -12.427 -9.027 4.929 1.00 98.75 300 ALA A O 1
ATOM 2248 N N . GLN A 1 301 ? -12.786 -8.335 7.023 1.00 98.56 301 GLN A N 1
ATOM 2249 C CA . GLN A 1 301 ? -14.199 -8.029 6.823 1.00 98.56 301 GLN A CA 1
ATOM 2250 C C . GLN A 1 301 ? -14.402 -6.963 5.736 1.00 98.56 301 GLN A C 1
ATOM 2252 O O . GLN A 1 301 ? -15.273 -7.127 4.875 1.00 98.56 301 GLN A O 1
ATOM 2257 N N . ALA A 1 302 ? -13.598 -5.895 5.725 1.00 98.56 302 ALA A N 1
ATOM 2258 C CA . ALA A 1 302 ? -13.677 -4.851 4.703 1.00 98.56 302 ALA A CA 1
ATOM 2259 C C . ALA A 1 302 ? -13.403 -5.392 3.286 1.00 98.56 302 ALA A C 1
ATOM 2261 O O . ALA A 1 302 ? -14.079 -4.979 2.339 1.00 98.56 302 ALA A O 1
ATOM 2262 N N . ILE A 1 303 ? -12.458 -6.331 3.151 1.00 98.69 303 ILE A N 1
ATOM 2263 C CA . ILE A 1 303 ? -12.110 -6.997 1.885 1.00 98.69 303 ILE A CA 1
ATOM 2264 C C . ILE A 1 303 ? -13.205 -7.990 1.464 1.00 98.69 303 ILE A C 1
ATOM 2266 O O . ILE A 1 303 ? -13.734 -7.921 0.350 1.00 98.69 303 ILE A O 1
ATOM 2270 N N . LEU A 1 304 ? -13.552 -8.926 2.349 1.00 98.38 304 LEU A N 1
ATOM 2271 C CA . LEU A 1 304 ? -14.423 -10.062 2.040 1.00 98.38 304 LEU A CA 1
ATOM 2272 C C . LEU A 1 304 ? -15.868 -9.629 1.780 1.00 98.38 304 LEU A C 1
ATOM 2274 O O . LEU A 1 304 ? -16.490 -10.132 0.847 1.00 98.38 304 LEU A O 1
ATOM 2278 N N . SER A 1 305 ? -16.379 -8.639 2.522 1.00 97.62 305 SER A N 1
ATOM 2279 C CA . SER A 1 305 ? -17.734 -8.095 2.311 1.00 97.62 305 SER A CA 1
ATOM 2280 C C . SER A 1 305 ? -17.943 -7.462 0.929 1.00 97.62 305 SER A C 1
ATOM 2282 O O . SER A 1 305 ? -19.082 -7.276 0.509 1.00 97.62 305 SER A O 1
ATOM 2284 N N . ARG A 1 306 ? -16.859 -7.152 0.207 1.00 96.56 306 ARG A N 1
ATOM 2285 C CA . ARG A 1 306 ? -16.874 -6.589 -1.153 1.00 96.56 306 ARG A CA 1
ATOM 2286 C C . ARG A 1 306 ? -16.450 -7.586 -2.231 1.00 96.56 306 ARG A C 1
ATOM 2288 O O . ARG A 1 306 ? -16.290 -7.195 -3.382 1.00 96.56 306 ARG A O 1
ATOM 2295 N N . GLY A 1 307 ? -16.232 -8.853 -1.872 1.00 97.00 307 GLY A N 1
ATOM 2296 C CA . GLY A 1 307 ? -15.760 -9.870 -2.814 1.00 97.00 307 GLY A CA 1
ATOM 2297 C C . GLY A 1 307 ? -14.351 -9.598 -3.351 1.00 97.00 307 GLY A C 1
ATOM 2298 O O . GLY A 1 307 ? -14.017 -10.033 -4.448 1.00 97.00 307 GLY A O 1
ATOM 2299 N N . LEU A 1 308 ? -13.511 -8.872 -2.603 1.00 97.56 308 LEU A N 1
ATOM 2300 C CA . LEU A 1 308 ? -12.173 -8.466 -3.049 1.00 97.56 308 LEU A CA 1
ATOM 2301 C C . LEU A 1 308 ? -11.071 -9.474 -2.695 1.00 97.56 308 LEU A C 1
ATOM 2303 O O . LEU A 1 308 ? -9.898 -9.161 -2.864 1.00 97.56 308 LEU A O 1
ATOM 2307 N N . ALA A 1 309 ? -11.411 -10.686 -2.247 1.00 97.00 309 ALA A N 1
ATOM 2308 C CA . ALA A 1 309 ? -10.433 -11.688 -1.806 1.00 97.00 309 ALA A CA 1
ATOM 2309 C C . ALA A 1 309 ? -9.351 -11.995 -2.860 1.00 97.00 309 ALA A C 1
ATOM 2311 O O . ALA A 1 309 ? -8.199 -12.244 -2.517 1.00 97.00 309 ALA A O 1
ATOM 2312 N N . ASP A 1 310 ? -9.699 -11.973 -4.149 1.00 96.06 310 ASP A N 1
ATOM 2313 C CA . ASP A 1 310 ? -8.756 -12.228 -5.248 1.00 96.06 310 ASP A CA 1
ATOM 2314 C C . ASP A 1 310 ? -8.030 -10.974 -5.736 1.00 96.06 310 ASP A C 1
ATOM 2316 O O . ASP A 1 310 ? -7.097 -11.071 -6.531 1.00 96.06 310 ASP A O 1
ATOM 2320 N N . ARG A 1 311 ? -8.428 -9.798 -5.245 1.00 96.00 311 ARG A N 1
ATOM 2321 C CA . ARG A 1 311 ? -7.871 -8.489 -5.602 1.00 96.00 311 ARG A CA 1
ATOM 2322 C C . ARG A 1 311 ? -7.152 -7.803 -4.445 1.00 96.00 311 ARG A C 1
ATOM 2324 O O . ARG A 1 311 ? -6.618 -6.726 -4.664 1.00 96.00 311 ARG A O 1
ATOM 2331 N N . ALA A 1 312 ? -7.135 -8.383 -3.252 1.00 98.12 312 ALA A N 1
ATOM 2332 C CA . ALA A 1 312 ? -6.479 -7.808 -2.091 1.00 98.12 312 ALA A CA 1
ATOM 2333 C C . ALA A 1 312 ? -5.606 -8.846 -1.389 1.00 98.12 312 ALA A C 1
ATOM 2335 O O . ALA A 1 312 ? -6.047 -9.964 -1.116 1.00 98.12 312 ALA A O 1
ATOM 2336 N N . ASP A 1 313 ? -4.387 -8.433 -1.079 1.00 98.69 313 ASP A N 1
ATOM 2337 C CA . ASP A 1 313 ? -3.479 -9.138 -0.190 1.00 98.69 313 ASP A CA 1
ATOM 2338 C C . ASP A 1 313 ? -3.357 -8.362 1.124 1.00 98.69 313 ASP A C 1
ATOM 2340 O O . ASP A 1 313 ? -3.645 -7.162 1.178 1.00 98.69 313 ASP A O 1
ATOM 2344 N N . VAL A 1 314 ? -2.948 -9.048 2.188 1.00 98.81 314 VAL A N 1
ATOM 2345 C CA . VAL A 1 314 ? -2.705 -8.430 3.496 1.00 98.81 314 VAL A CA 1
ATOM 2346 C C . VAL A 1 314 ? -1.244 -8.616 3.872 1.00 98.81 314 VAL A C 1
ATOM 2348 O O . VAL A 1 314 ? -0.747 -9.744 3.898 1.00 98.81 314 VAL A O 1
ATOM 2351 N N . GLN A 1 315 ? -0.566 -7.518 4.182 1.00 98.69 315 GLN A N 1
ATOM 2352 C CA . GLN A 1 315 ? 0.855 -7.503 4.505 1.00 98.69 315 GLN A CA 1
ATOM 2353 C C . GLN A 1 315 ? 1.125 -7.059 5.938 1.00 98.69 315 GLN A C 1
ATOM 2355 O O . GLN A 1 315 ? 0.322 -6.351 6.547 1.00 98.69 315 GLN A O 1
ATOM 2360 N N . SER A 1 316 ? 2.244 -7.502 6.507 1.00 97.62 316 SER A N 1
ATOM 2361 C CA . SER A 1 316 ? 2.711 -7.017 7.807 1.00 97.62 316 SER A CA 1
ATOM 2362 C C . SER A 1 316 ? 4.152 -7.440 8.089 1.00 97.62 316 SER A C 1
ATOM 2364 O O . SER A 1 316 ? 4.610 -8.475 7.605 1.00 97.62 316 SER A O 1
ATOM 2366 N N . PHE A 1 317 ? 4.819 -6.674 8.954 1.00 94.88 317 PHE A N 1
ATOM 2367 C CA . PHE A 1 317 ? 6.041 -7.076 9.661 1.00 94.88 317 PHE A CA 1
ATOM 2368 C C . PHE A 1 317 ? 5.754 -7.966 10.886 1.00 94.88 317 PHE A C 1
ATOM 2370 O O . PHE A 1 317 ? 6.674 -8.385 11.586 1.00 94.88 317 PHE A O 1
ATOM 2377 N N . ASP A 1 318 ? 4.486 -8.181 11.254 1.00 94.38 318 ASP A N 1
ATOM 2378 C CA . ASP A 1 318 ? 4.093 -9.039 12.377 1.00 94.38 318 ASP A CA 1
ATOM 2379 C C . ASP A 1 318 ? 3.763 -10.475 11.924 1.00 94.38 318 ASP A C 1
ATOM 2381 O O . ASP A 1 318 ? 2.646 -10.722 11.452 1.00 94.38 318 ASP A O 1
ATOM 2385 N N . PRO A 1 319 ? 4.684 -11.450 12.101 1.00 92.56 319 PRO A N 1
ATOM 2386 C CA . PRO A 1 319 ? 4.415 -12.850 11.770 1.00 92.56 319 PRO A CA 1
ATOM 2387 C C . PRO A 1 319 ? 3.193 -13.411 12.490 1.00 92.56 319 PRO A C 1
ATOM 2389 O O . PRO A 1 319 ? 2.448 -14.210 11.919 1.00 92.56 319 PRO A O 1
ATOM 2392 N N . SER A 1 320 ? 2.966 -12.997 13.740 1.00 93.62 320 SER A N 1
ATOM 2393 C CA . SER A 1 320 ? 1.853 -13.505 14.541 1.00 93.62 320 SER A CA 1
ATOM 2394 C C . SER A 1 320 ? 0.519 -13.030 13.970 1.00 93.62 320 SER A C 1
ATOM 2396 O O . SER A 1 320 ? -0.437 -13.806 13.914 1.00 93.62 320 SER A O 1
ATOM 2398 N N . ALA A 1 321 ? 0.470 -11.789 13.478 1.00 96.00 321 ALA A N 1
ATOM 2399 C CA . ALA A 1 321 ? -0.707 -11.232 12.820 1.00 96.00 321 ALA A CA 1
ATOM 2400 C C . ALA A 1 321 ? -1.026 -11.956 11.507 1.00 96.00 321 ALA A C 1
ATOM 2402 O O . ALA A 1 321 ? -2.172 -12.350 11.284 1.00 96.00 321 ALA A O 1
ATOM 2403 N N . LEU A 1 322 ? -0.014 -12.190 10.662 1.00 96.94 322 LEU A N 1
ATOM 2404 C CA . LEU A 1 322 ? -0.188 -12.908 9.395 1.00 96.94 322 LEU A CA 1
ATOM 2405 C C . LEU A 1 322 ? -0.614 -14.358 9.620 1.00 96.94 322 LEU A C 1
ATOM 2407 O O . LEU A 1 322 ? -1.525 -14.846 8.952 1.00 96.94 322 LEU A O 1
ATOM 2411 N N . ARG A 1 323 ? -0.012 -15.038 10.600 1.00 96.31 323 ARG A N 1
ATOM 2412 C CA . ARG A 1 323 ? -0.397 -16.398 10.983 1.00 96.31 323 ARG A CA 1
ATOM 2413 C C . ARG A 1 323 ? -1.855 -16.451 11.439 1.00 96.31 323 ARG A C 1
ATOM 2415 O O . ARG A 1 323 ? -2.614 -17.301 10.980 1.00 96.31 323 ARG A O 1
ATOM 2422 N N . LEU A 1 324 ? -2.268 -15.522 12.300 1.00 97.31 324 LEU A N 1
ATOM 2423 C CA . LEU A 1 324 ? -3.647 -15.452 12.772 1.00 97.31 324 LEU A CA 1
ATOM 2424 C C . LEU A 1 324 ? -4.632 -15.151 11.633 1.00 97.31 324 LEU A C 1
ATOM 2426 O O . LEU A 1 324 ? -5.708 -15.752 11.583 1.00 97.31 324 LEU A O 1
ATOM 2430 N N . LEU A 1 325 ? -4.255 -14.274 10.697 1.00 97.88 325 LEU A N 1
ATOM 2431 C CA . LEU A 1 325 ? -5.044 -13.986 9.502 1.00 97.88 325 LEU A CA 1
ATOM 2432 C C . LEU A 1 325 ? -5.214 -15.239 8.632 1.00 97.88 325 LEU A C 1
ATOM 2434 O O . LEU A 1 325 ? -6.334 -15.532 8.229 1.00 97.88 325 LEU A O 1
ATOM 2438 N N . GLN A 1 326 ? -4.152 -16.015 8.394 1.00 97.75 326 GLN A N 1
ATOM 2439 C CA . GLN A 1 326 ? -4.238 -17.274 7.640 1.00 97.75 326 GLN A CA 1
ATOM 2440 C C . GLN A 1 326 ? -5.187 -18.281 8.298 1.00 97.75 326 GLN A C 1
ATOM 2442 O O . GLN A 1 326 ? -5.916 -18.975 7.598 1.00 97.75 326 GLN A O 1
ATOM 2447 N N . THR A 1 327 ? -5.203 -18.356 9.633 1.00 98.06 327 THR A N 1
ATOM 2448 C CA . THR A 1 327 ? -6.112 -19.251 10.362 1.00 98.06 327 THR A CA 1
ATOM 2449 C C . THR A 1 327 ? -7.568 -18.799 10.277 1.00 98.06 327 THR A C 1
ATOM 2451 O O . THR A 1 327 ? -8.458 -19.631 10.116 1.00 98.06 327 THR A O 1
ATOM 2454 N N . ARG A 1 328 ? -7.831 -17.495 10.417 1.00 98.06 328 ARG A N 1
ATOM 2455 C CA . ARG A 1 328 ? -9.198 -16.954 10.524 1.00 98.06 328 ARG A CA 1
ATOM 2456 C C . ARG A 1 328 ? -9.827 -16.614 9.172 1.00 98.06 328 ARG A C 1
ATOM 2458 O O . ARG A 1 328 ? -11.040 -16.723 9.031 1.00 98.06 328 ARG A O 1
ATOM 2465 N N . HIS A 1 329 ? -9.010 -16.231 8.191 1.00 97.94 329 HIS A N 1
ATOM 2466 C CA . HIS A 1 329 ? -9.415 -15.724 6.873 1.00 97.94 329 HIS A CA 1
ATOM 2467 C C . HIS A 1 329 ? -8.558 -16.336 5.744 1.00 97.94 329 HIS A C 1
ATOM 2469 O O . HIS A 1 329 ? -7.917 -15.605 4.986 1.00 97.94 329 HIS A O 1
ATOM 2475 N N . PRO A 1 330 ? -8.534 -17.675 5.587 1.00 97.38 330 PRO A N 1
ATOM 2476 C CA . PRO A 1 330 ? -7.582 -18.386 4.716 1.00 97.38 330 PRO A CA 1
ATOM 2477 C C . PRO A 1 330 ? -7.696 -18.067 3.215 1.00 97.38 330 PRO A C 1
ATOM 2479 O O . PRO A 1 330 ? -6.799 -18.389 2.432 1.00 97.38 330 PRO A O 1
ATOM 2482 N N . THR A 1 331 ? -8.792 -17.438 2.785 1.00 97.44 331 THR A N 1
ATOM 2483 C CA . THR A 1 331 ? -8.995 -17.001 1.396 1.00 97.44 331 THR A CA 1
ATOM 2484 C C . THR A 1 331 ? -8.178 -15.758 1.030 1.00 97.44 331 THR A C 1
ATOM 2486 O O . THR A 1 331 ? -8.004 -15.478 -0.163 1.00 97.44 331 THR A O 1
ATOM 2489 N N . LEU A 1 332 ? -7.668 -15.023 2.023 1.00 98.38 332 LEU A N 1
ATOM 2490 C CA . LEU A 1 332 ? -6.796 -13.867 1.838 1.00 98.38 332 LEU A CA 1
ATOM 2491 C C . LEU A 1 332 ? -5.338 -14.318 1.758 1.00 98.38 332 LEU A C 1
ATOM 2493 O O . LEU A 1 332 ? -4.863 -15.093 2.588 1.00 98.38 332 LEU A O 1
ATOM 2497 N N . ARG A 1 333 ? -4.613 -13.827 0.750 1.00 98.56 333 ARG A N 1
ATOM 2498 C CA . ARG A 1 333 ? -3.175 -14.079 0.623 1.00 98.56 333 ARG A CA 1
ATOM 2499 C C . ARG A 1 333 ? -2.413 -13.133 1.543 1.00 98.56 333 ARG A C 1
ATOM 2501 O O . ARG A 1 333 ? -2.713 -11.943 1.607 1.00 98.56 333 ARG A O 1
ATOM 2508 N N . THR A 1 334 ? -1.409 -13.671 2.224 1.00 98.62 334 THR A N 1
ATOM 2509 C CA . THR A 1 334 ? -0.501 -12.895 3.070 1.00 98.62 334 THR A CA 1
ATOM 2510 C C . THR A 1 334 ? 0.774 -12.509 2.333 1.00 98.62 334 THR A C 1
ATOM 2512 O O . THR A 1 334 ? 1.314 -13.311 1.567 1.00 98.62 334 THR A O 1
ATOM 2515 N N . VAL A 1 335 ? 1.298 -11.331 2.641 1.00 98.75 335 VAL A N 1
ATOM 2516 C CA . VAL A 1 335 ? 2.598 -10.832 2.180 1.00 98.75 335 VAL A CA 1
ATOM 2517 C C . VAL A 1 335 ? 3.472 -10.591 3.411 1.00 98.75 335 VAL A C 1
ATOM 2519 O O . VAL A 1 335 ? 3.074 -9.887 4.338 1.00 98.75 335 VAL A O 1
ATOM 2522 N N . TYR A 1 336 ? 4.640 -11.221 3.457 1.00 97.81 336 TYR A N 1
ATOM 2523 C CA . TYR A 1 336 ? 5.530 -11.169 4.612 1.00 97.81 336 TYR A CA 1
ATOM 2524 C C . TYR A 1 336 ? 6.595 -10.091 4.403 1.00 97.81 336 TYR A C 1
ATOM 2526 O O . TYR A 1 336 ? 7.457 -10.249 3.536 1.00 97.81 336 TYR A O 1
ATOM 2534 N N . LEU A 1 337 ? 6.531 -9.005 5.178 1.00 97.44 337 LEU A N 1
ATOM 2535 C CA . LEU A 1 337 ? 7.488 -7.902 5.079 1.00 97.44 337 LEU A CA 1
ATOM 2536 C C . LEU A 1 337 ? 8.777 -8.236 5.844 1.00 97.44 337 LEU A C 1
ATOM 2538 O O . LEU A 1 337 ? 8.725 -8.618 7.013 1.00 97.44 337 LEU A O 1
ATOM 2542 N N . LEU A 1 338 ? 9.932 -8.087 5.189 1.00 95.19 338 LEU A N 1
ATOM 2543 C CA . LEU A 1 338 ? 11.253 -8.349 5.771 1.00 95.19 338 LEU A CA 1
ATOM 2544 C C . LEU A 1 338 ? 12.107 -7.081 5.804 1.00 95.19 338 LEU A C 1
ATOM 2546 O O . LEU A 1 338 ? 12.393 -6.497 4.764 1.00 95.19 338 LEU A O 1
ATOM 2550 N N . GLU A 1 339 ? 12.564 -6.707 6.998 1.00 91.25 339 GLU A N 1
ATOM 2551 C CA . GLU A 1 339 ? 13.541 -5.625 7.236 1.00 91.25 339 GLU A CA 1
ATOM 2552 C C . GLU A 1 339 ? 14.935 -6.150 7.631 1.00 91.25 339 GLU A C 1
ATOM 2554 O O . GLU A 1 339 ? 15.896 -5.393 7.732 1.00 91.25 339 GLU A O 1
ATOM 2559 N N . HIS A 1 340 ? 15.052 -7.459 7.855 1.00 90.19 340 HIS A N 1
ATOM 2560 C CA . HIS A 1 340 ? 16.295 -8.164 8.146 1.00 90.19 340 HIS A CA 1
ATOM 2561 C C . HIS A 1 340 ? 16.290 -9.529 7.450 1.00 90.19 340 HIS A C 1
ATOM 2563 O O . HIS A 1 340 ? 15.231 -10.066 7.117 1.00 90.19 340 HIS A O 1
ATOM 2569 N N . LEU A 1 341 ? 17.480 -10.092 7.220 1.00 88.69 341 LEU A N 1
ATOM 2570 C CA . LEU A 1 341 ? 17.604 -11.459 6.716 1.00 88.69 341 LEU A CA 1
ATOM 2571 C C . LEU A 1 341 ? 17.106 -12.438 7.792 1.00 88.69 341 LEU A C 1
ATOM 2573 O O . LEU A 1 341 ? 17.612 -12.375 8.916 1.00 88.69 341 LEU A O 1
ATOM 2577 N N . PRO A 1 342 ? 16.162 -13.339 7.465 1.00 89.06 342 PRO A N 1
ATOM 2578 C CA . PRO A 1 342 ? 15.701 -14.353 8.400 1.00 89.06 342 PRO A CA 1
ATOM 2579 C C . PRO A 1 342 ? 16.834 -15.228 8.931 1.00 89.06 342 PRO A C 1
ATOM 2581 O O . PRO A 1 342 ? 17.810 -15.531 8.238 1.00 89.06 342 PRO A O 1
ATOM 2584 N N . THR A 1 343 ? 16.658 -15.689 10.158 1.00 85.12 343 THR A N 1
ATOM 2585 C CA . THR A 1 343 ? 17.526 -16.635 10.853 1.00 85.12 343 THR A CA 1
ATOM 2586 C C . THR A 1 343 ? 16.727 -17.863 11.283 1.00 85.12 343 THR A C 1
ATOM 2588 O O . THR A 1 343 ? 15.503 -17.897 11.183 1.00 85.12 343 THR A O 1
ATOM 2591 N N . ASP A 1 344 ? 17.402 -18.890 11.802 1.00 79.31 344 ASP A N 1
ATOM 2592 C CA . ASP A 1 344 ? 16.708 -20.059 12.360 1.00 79.31 344 ASP A CA 1
ATOM 2593 C C . ASP A 1 344 ? 15.845 -19.736 13.588 1.00 79.31 344 ASP A C 1
ATOM 2595 O O . ASP A 1 344 ? 14.965 -20.521 13.925 1.00 79.31 344 ASP A O 1
ATOM 2599 N N . ALA A 1 345 ? 16.070 -18.595 14.248 1.00 80.38 345 ALA A N 1
ATOM 2600 C CA . ALA A 1 345 ? 15.245 -18.157 15.371 1.00 80.38 345 ALA A CA 1
ATOM 2601 C C . ALA A 1 345 ? 13.864 -17.630 14.936 1.00 80.38 345 ALA A C 1
ATOM 2603 O O . ALA A 1 345 ? 12.980 -17.500 15.780 1.00 80.38 345 ALA A O 1
ATOM 2604 N N . ASP A 1 346 ? 13.688 -17.336 13.644 1.00 78.56 346 ASP A N 1
ATOM 2605 C CA . ASP A 1 346 ? 12.461 -16.763 13.082 1.00 78.56 346 ASP A CA 1
ATOM 2606 C C . ASP A 1 346 ? 11.480 -17.830 12.546 1.00 78.56 346 ASP A C 1
ATOM 2608 O O . ASP A 1 346 ? 10.378 -17.481 12.118 1.00 78.56 346 ASP A O 1
ATOM 2612 N N . LEU A 1 347 ? 11.876 -19.114 12.543 1.00 73.94 347 LEU A N 1
ATOM 2613 C CA . LEU A 1 347 ? 11.108 -20.264 12.024 1.00 73.94 347 LEU A CA 1
ATOM 2614 C C . LEU A 1 347 ? 10.080 -20.812 13.024 1.00 73.94 347 LEU A C 1
ATOM 2616 O O . LEU A 1 347 ? 8.982 -21.201 12.558 1.00 73.94 347 LEU A O 1
#

Sequence (347 aa):
MPSAPFTALLVAGLASACTGPGRAPSTPRTDPTVRLMDTVRAHARAHGSTKSPVCSPSVELLDLKDRQGLDVRRLHDAGHPVVVWTVNDLPTMRALLQRGVDGIISDRPDLLAQAVRDFDANADGTPGDLLDADGLLDAKRFDAQGHRGARGLRPENTLPAFEAALEHGMTTLELDTVLTADGVPVLSHDPELSPAKCRHADGSPLPAPVSIASLTVARLQATYVCDKLLKDRPEQTNDRARSPEAVAFAARTGLPDPYTVPTLSQVFAFAQARRVRFNVELKRINGKTPITPAHGDAVAQAILSRGLADRADVQSFDPSALRLLQTRHPTLRTVYLLEHLPTDADL

InterPro domains:
  IPR017946 PLC-like phosphodiesterase, TIM beta/alpha-barrel domain superfamily [G3DSA:3.20.20.190] (25-114)
  IPR017946 PLC-like phosphodiesterase, TIM beta/alpha-barrel domain superfamily [G3DSA:3.20.20.190] (137-347)
  IPR017946 PLC-like phosphodiesterase, TIM beta/alpha-barrel domain superfamily [SSF51695] (68-115)
  IPR017946 PLC-like phosphodiesterase, TIM beta/alpha-barrel domain superfamily [SSF51695] (143-345)
  IPR030395 Glycerophosphodiester phosphodiesterase domain [PF03009] (56-111)
  IPR030395 Glycerophosphodiester phosphodiesterase domain [PF03009] (147-339)
  IPR030395 Glycerophosphodiester phosphodiesterase domain [PS51704] (1-116)
  IPR030395 Glycerophosphodiester phosphodiesterase domain [PS51704] (142-347)

Secondary structure (DSSP, 8-state):
---------------------------GGG-HHHHHHHHHHHHHHHTT--SPPEEEEBGGGG-TTTS-S--HHHHHHTT--BEEB---SHHHHHHHHHTT-SEEEES-HHHHHHHHHT--SS-SS---TTB-TTSSB-TTT-EEEETTTTTTTS-TTSHHHHHHHHHTT-SEEEEEEEE-TTS-EEE-SSSEE-TTT-EETTSPBP-S-EEGGGS-HHHHHHHEE--PPPTT-TT----GGG-HHHHHHHHHHT-S-TTS--BHHHHHHHTTTS--EEEEEEPPBTTTBPPPHHHHHHHHHHHHTTT-TTTEEEEES-HHHHHHHHHH-TTSEEEEEESS---GGG-